Protein AF-A0A6I4SMQ4-F1 (afdb_monomer)

Organism: NCBI:txid1028742

pLDDT: mean 90.75, std 12.98, range [34.69, 98.81]

Structure (mmCIF, N/CA/C/O backbone):
data_AF-A0A6I4SMQ4-F1
#
_entry.id   AF-A0A6I4SMQ4-F1
#
loop_
_atom_site.group_PDB
_atom_site.id
_atom_site.type_symbol
_atom_site.label_atom_id
_atom_site.label_alt_id
_atom_site.label_comp_id
_atom_site.label_asym_id
_atom_site.label_entity_id
_atom_site.label_seq_id
_atom_site.pdbx_PDB_ins_code
_atom_site.Cartn_x
_atom_site.Cartn_y
_atom_site.Cartn_z
_atom_site.occupancy
_atom_site.B_iso_or_equiv
_atom_site.auth_seq_id
_atom_site.auth_comp_id
_atom_site.auth_asym_id
_atom_site.auth_atom_id
_atom_site.pdbx_PDB_model_num
ATOM 1 N N . MET A 1 1 ? -21.549 -14.340 21.979 1.00 48.44 1 MET A N 1
ATOM 2 C CA . MET A 1 1 ? -20.177 -14.066 22.450 1.00 48.44 1 MET A CA 1
ATOM 3 C C . MET A 1 1 ? -20.015 -12.556 22.536 1.00 48.44 1 MET A C 1
ATOM 5 O O . MET A 1 1 ? -20.486 -11.883 21.623 1.00 48.44 1 MET A O 1
ATOM 9 N N . GLY A 1 2 ? -19.512 -12.034 23.654 1.00 59.38 2 GLY A N 1
ATOM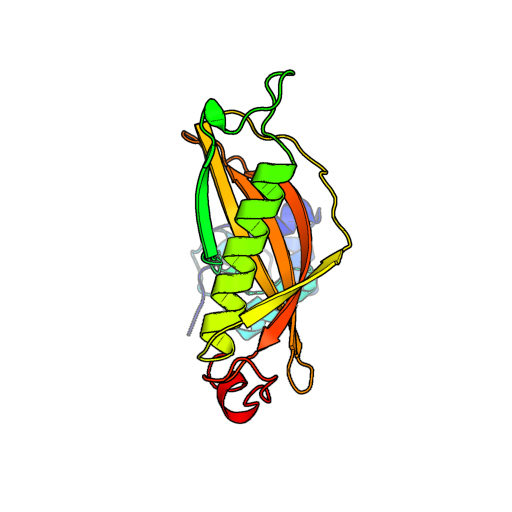 10 C CA . GLY A 1 2 ? -19.382 -10.597 23.895 1.00 59.38 2 GLY A CA 1
ATOM 11 C C . GLY A 1 2 ? -18.038 -10.043 23.422 1.00 59.38 2 GLY A C 1
ATOM 12 O O . GLY A 1 2 ? -17.044 -10.763 23.405 1.00 59.38 2 GLY A O 1
ATOM 13 N N . ALA A 1 3 ? -18.015 -8.776 23.016 1.00 63.31 3 ALA A N 1
ATOM 14 C CA . ALA A 1 3 ? -16.814 -8.058 22.602 1.00 63.31 3 ALA A CA 1
ATOM 15 C C . ALA A 1 3 ? -16.397 -7.008 23.642 1.00 63.31 3 ALA A C 1
ATOM 17 O O . ALA A 1 3 ? -17.252 -6.439 24.327 1.00 63.31 3 ALA A O 1
ATOM 18 N N . ARG A 1 4 ? -15.089 -6.724 23.726 1.00 74.62 4 ARG A N 1
ATOM 19 C CA . ARG A 1 4 ? -14.507 -5.688 24.597 1.00 74.62 4 ARG A CA 1
ATOM 20 C C . ARG A 1 4 ? -13.715 -4.673 23.764 1.00 74.62 4 ARG A C 1
ATOM 22 O O . ARG A 1 4 ? -12.540 -4.905 23.508 1.00 74.62 4 ARG A O 1
ATOM 29 N N . PRO A 1 5 ? -14.331 -3.555 23.361 1.00 65.62 5 PRO A N 1
ATOM 30 C CA . PRO A 1 5 ? -13.729 -2.558 22.471 1.00 65.62 5 PRO A CA 1
ATOM 31 C C . PRO A 1 5 ? -12.683 -1.632 23.135 1.00 65.62 5 PRO A C 1
ATOM 33 O O . PRO A 1 5 ? -12.373 -0.585 22.590 1.00 65.62 5 PRO A O 1
ATOM 36 N N . GLN A 1 6 ? -12.180 -1.970 24.333 1.00 68.88 6 GLN A N 1
ATOM 37 C CA . GLN A 1 6 ? -11.065 -1.318 25.057 1.00 68.88 6 GLN A CA 1
ATOM 38 C C . GLN A 1 6 ? -10.866 0.193 24.770 1.00 68.88 6 GLN A C 1
ATOM 40 O O . GLN A 1 6 ? -9.933 0.586 24.078 1.00 68.88 6 GLN A O 1
ATOM 45 N N . ASN A 1 7 ? -11.723 1.058 25.329 1.00 78.88 7 ASN A N 1
ATOM 46 C CA . ASN A 1 7 ? -11.724 2.526 25.159 1.00 78.88 7 ASN A CA 1
ATOM 47 C C . ASN A 1 7 ? -12.008 3.082 23.744 1.00 78.88 7 ASN A C 1
ATOM 49 O O . ASN A 1 7 ? -12.176 4.296 23.607 1.00 78.88 7 ASN A O 1
ATOM 53 N N . LEU A 1 8 ? -12.138 2.265 22.697 1.00 87.44 8 LEU A N 1
ATOM 54 C CA . LEU A 1 8 ? -12.309 2.759 21.322 1.00 87.44 8 LEU A CA 1
ATOM 55 C C . LEU A 1 8 ? -13.683 3.386 21.077 1.00 87.44 8 LEU A C 1
ATOM 57 O O . LEU A 1 8 ? -13.782 4.380 20.364 1.00 87.44 8 LEU A O 1
ATOM 61 N N . ILE A 1 9 ? -14.734 2.903 21.751 1.00 91.56 9 ILE A N 1
ATOM 62 C CA . ILE A 1 9 ? -16.046 3.576 21.737 1.00 91.56 9 ILE A CA 1
ATOM 63 C C . ILE A 1 9 ? -15.905 5.021 22.223 1.00 91.56 9 ILE A C 1
ATOM 65 O O . ILE A 1 9 ? -16.450 5.932 21.604 1.00 91.56 9 ILE A O 1
ATOM 69 N N . ARG A 1 10 ? -15.144 5.244 23.304 1.00 93.94 10 ARG A N 1
ATOM 70 C CA . ARG A 1 10 ? -14.918 6.585 23.852 1.00 93.94 10 ARG A CA 1
ATOM 71 C C . ARG A 1 10 ? -14.177 7.456 22.849 1.00 93.94 10 ARG A C 1
ATOM 73 O O . ARG A 1 10 ? -14.617 8.576 22.605 1.00 93.94 10 ARG A O 1
ATOM 80 N N . HIS A 1 11 ? -13.086 6.937 22.287 1.00 91.00 11 HIS A N 1
ATOM 81 C CA . HIS A 1 11 ? -12.275 7.629 21.287 1.00 91.00 11 HIS A CA 1
ATOM 82 C C . HIS A 1 11 ? -13.152 8.165 20.146 1.00 91.00 11 HIS A C 1
ATOM 84 O O . HIS A 1 11 ? -13.291 9.381 19.991 1.00 91.00 11 HIS A O 1
ATOM 90 N N . TRP A 1 12 ? -13.849 7.268 19.448 1.00 92.81 12 TRP A N 1
ATOM 91 C CA . TRP A 1 12 ? -14.686 7.619 18.304 1.00 92.81 12 TRP A CA 1
ATOM 92 C C . TRP A 1 12 ? -15.878 8.500 18.683 1.00 92.81 12 TRP A C 1
ATOM 94 O O . TRP A 1 12 ? -16.151 9.492 18.010 1.00 92.81 12 TRP A O 1
ATOM 104 N N . ARG A 1 13 ? -16.549 8.223 19.808 1.00 95.38 13 ARG A N 1
ATOM 105 C CA . ARG A 1 13 ? -17.647 9.067 20.302 1.00 95.38 13 ARG A CA 1
ATOM 106 C C . ARG A 1 13 ? -17.196 10.512 20.516 1.00 95.38 13 ARG A C 1
ATOM 108 O O . ARG A 1 13 ? -17.878 11.434 20.073 1.00 95.38 13 ARG A O 1
ATOM 115 N N . THR A 1 14 ? -16.063 10.718 21.189 1.00 93.44 14 THR A N 1
ATOM 116 C CA . THR A 1 14 ? -15.548 12.071 21.454 1.00 93.44 14 THR A CA 1
ATOM 117 C C . THR A 1 14 ? -15.107 12.787 20.183 1.00 93.44 14 THR A C 1
ATOM 119 O O . THR A 1 14 ? -15.358 13.981 20.053 1.00 93.44 14 THR A O 1
ATOM 122 N N . GLN A 1 15 ? -14.546 12.063 19.211 1.00 89.94 15 GLN A N 1
ATOM 123 C CA . GLN A 1 15 ? -14.184 12.617 17.907 1.00 89.94 15 GLN A CA 1
ATOM 124 C C . GLN A 1 15 ? -15.410 13.080 17.106 1.00 89.94 15 GLN A C 1
ATOM 126 O O . GLN A 1 15 ? -15.340 14.078 16.394 1.00 89.94 15 GLN A O 1
ATOM 131 N N . ARG A 1 16 ? -16.557 12.409 17.273 1.00 91.19 16 ARG A N 1
ATOM 132 C CA . ARG A 1 16 ? -17.856 12.827 16.714 1.00 91.19 16 ARG A CA 1
ATOM 133 C C . ARG A 1 16 ? -18.563 13.908 17.542 1.00 91.19 16 ARG A C 1
ATOM 135 O O . ARG A 1 16 ? -19.690 14.274 17.225 1.00 91.19 16 ARG A O 1
ATOM 142 N N . GLY A 1 17 ? -17.931 14.410 18.605 1.00 92.50 17 GLY A N 1
ATOM 143 C CA . GLY A 1 17 ? -18.500 15.439 19.478 1.00 92.50 17 GLY A CA 1
ATOM 144 C C . GLY A 1 17 ? -19.709 14.971 20.295 1.00 92.50 17 GLY A C 1
ATOM 145 O O . GLY A 1 17 ? -20.453 15.804 20.804 1.00 92.50 17 GLY A O 1
ATOM 146 N N . LEU A 1 18 ? -19.920 13.657 20.423 1.00 94.94 18 LEU A N 1
ATOM 147 C CA . LEU A 1 18 ? -21.068 13.094 21.129 1.00 94.94 18 LEU A CA 1
ATOM 148 C C . LEU A 1 18 ? -20.771 12.923 22.624 1.00 94.94 18 LEU A C 1
ATOM 150 O O . LEU A 1 18 ? -19.683 12.492 23.006 1.00 94.94 18 LEU A O 1
ATOM 154 N N . THR A 1 19 ? -21.748 13.181 23.491 1.00 97.19 19 THR A N 1
ATOM 155 C CA . THR A 1 19 ? -21.707 12.805 24.916 1.00 97.19 19 THR A CA 1
ATOM 156 C C . THR A 1 19 ? -22.153 11.351 25.117 1.00 97.19 19 THR A C 1
ATOM 158 O O . THR A 1 19 ? -22.764 10.747 24.231 1.00 97.19 19 THR A O 1
ATOM 161 N N . GLN A 1 20 ? -21.861 10.758 26.283 1.00 97.19 20 GLN A N 1
ATOM 162 C CA . GLN A 1 20 ? -22.361 9.413 26.611 1.00 97.19 20 GLN A CA 1
ATOM 163 C C . GLN A 1 20 ? -23.899 9.364 26.599 1.00 97.19 20 GLN A C 1
ATOM 165 O O . GLN A 1 20 ? -24.459 8.387 26.112 1.00 97.19 20 GLN A O 1
ATOM 170 N N . ASP A 1 21 ? -24.574 10.426 27.056 1.00 97.38 21 ASP A N 1
ATOM 171 C CA . ASP A 1 21 ? -26.039 10.544 27.015 1.00 97.38 21 ASP A CA 1
ATOM 172 C C . ASP A 1 21 ? -26.590 10.603 25.589 1.00 97.38 21 ASP A C 1
ATOM 174 O O . ASP A 1 21 ? -27.604 9.974 25.289 1.00 97.38 21 ASP A O 1
ATOM 178 N N . GLN A 1 22 ? -25.916 11.317 24.685 1.00 97.00 22 GLN A N 1
ATOM 179 C CA . GLN A 1 22 ? -26.330 11.389 23.282 1.00 97.00 22 GLN A CA 1
ATOM 180 C C . GLN A 1 22 ? -26.197 10.029 22.590 1.00 97.00 22 GLN A C 1
ATOM 182 O O . GLN A 1 22 ? -27.126 9.598 21.907 1.00 97.00 22 GLN A O 1
ATOM 187 N N . LEU A 1 23 ? -25.087 9.316 22.818 1.00 96.56 23 LEU A N 1
ATOM 188 C CA . LEU A 1 23 ? -24.914 7.957 22.298 1.00 96.56 23 LEU A CA 1
ATOM 189 C C . LEU A 1 23 ? -25.931 6.985 22.917 1.00 96.56 23 LEU A C 1
ATOM 191 O O . LEU A 1 23 ? -26.491 6.151 22.212 1.00 96.56 23 LEU A O 1
ATOM 195 N N . ALA A 1 24 ? -26.207 7.112 24.217 1.00 97.00 24 ALA A N 1
ATOM 196 C CA . ALA A 1 24 ? -27.190 6.283 24.905 1.00 97.00 24 ALA A CA 1
ATOM 197 C C . ALA A 1 24 ? -28.613 6.501 24.370 1.00 97.00 24 ALA A C 1
ATOM 199 O O . ALA A 1 24 ? -29.327 5.533 24.117 1.00 97.00 24 ALA A O 1
ATOM 200 N N . THR A 1 25 ? -28.988 7.759 24.126 1.00 97.12 25 THR A N 1
ATOM 201 C CA . THR A 1 25 ? -30.283 8.134 23.541 1.00 97.12 25 THR A CA 1
ATOM 202 C C . THR A 1 25 ? -30.446 7.530 22.146 1.00 97.12 25 THR A C 1
ATOM 204 O O . THR A 1 25 ? -31.481 6.946 21.845 1.00 97.12 25 THR A O 1
ATOM 207 N N . ALA A 1 26 ? -29.406 7.598 21.308 1.00 95.00 26 ALA A N 1
ATOM 208 C CA . ALA A 1 26 ? -29.429 7.020 19.963 1.00 95.00 26 ALA A CA 1
ATOM 209 C C . ALA A 1 26 ? -29.509 5.478 19.953 1.00 95.00 26 ALA A C 1
ATOM 211 O O . ALA A 1 26 ? -29.952 4.884 18.972 1.00 95.00 26 ALA A O 1
ATOM 212 N N . LEU A 1 27 ? -29.084 4.823 21.037 1.00 94.88 27 LEU A N 1
ATOM 213 C CA . LEU A 1 27 ? -29.080 3.365 21.191 1.00 94.88 27 LEU A CA 1
ATOM 214 C C . LEU A 1 27 ? -30.294 2.812 21.948 1.00 94.88 27 LEU A C 1
ATOM 216 O O . LEU A 1 27 ? -30.372 1.592 22.103 1.00 94.88 27 LEU A O 1
ATOM 220 N N . ASP A 1 28 ? -31.196 3.679 22.420 1.00 95.00 28 ASP A N 1
ATOM 221 C CA . ASP A 1 28 ? -32.282 3.326 23.344 1.00 95.00 28 ASP A CA 1
ATOM 222 C C . ASP A 1 28 ? -31.749 2.586 24.593 1.00 95.00 28 ASP A C 1
ATOM 224 O O . ASP A 1 28 ? -32.131 1.465 24.929 1.00 95.00 28 ASP A O 1
ATOM 228 N N . THR A 1 29 ? -30.746 3.188 25.243 1.00 95.44 29 THR A N 1
ATOM 229 C CA . THR A 1 29 ? -30.071 2.645 26.434 1.00 95.44 29 THR A CA 1
ATOM 230 C C . THR A 1 29 ? -29.707 3.754 27.428 1.00 95.44 29 THR A C 1
ATOM 232 O O . THR A 1 29 ? -30.158 4.890 27.314 1.00 95.44 29 THR A O 1
ATOM 235 N N . THR A 1 30 ? -28.894 3.441 28.439 1.00 96.50 30 THR A N 1
ATOM 236 C CA . THR A 1 30 ? -28.470 4.386 29.482 1.00 96.50 30 THR A CA 1
ATOM 237 C C . THR A 1 30 ? -27.010 4.812 29.331 1.00 96.50 30 THR A C 1
ATOM 239 O O . THR A 1 30 ? -26.153 4.006 28.957 1.00 96.50 30 THR A O 1
ATOM 242 N N . ALA A 1 31 ? -26.688 6.054 29.714 1.00 96.19 31 ALA A N 1
ATOM 243 C CA . ALA A 1 31 ? -25.304 6.540 29.758 1.00 96.19 31 ALA A CA 1
ATOM 244 C C . ALA A 1 31 ? -24.414 5.691 30.682 1.00 96.19 31 ALA A C 1
ATOM 246 O O . ALA A 1 31 ? -23.239 5.485 30.394 1.00 96.19 31 ALA A O 1
ATOM 247 N N . ALA A 1 32 ? -24.986 5.105 31.740 1.00 95.06 32 ALA A N 1
ATOM 248 C CA . ALA A 1 32 ? -24.293 4.142 32.594 1.00 95.06 32 ALA A CA 1
ATOM 249 C C . ALA A 1 32 ? -23.860 2.878 31.828 1.00 95.06 32 ALA A C 1
ATOM 251 O O . ALA A 1 32 ? -22.767 2.363 32.058 1.00 95.06 32 ALA A O 1
ATOM 252 N N . SER A 1 33 ? -24.683 2.383 30.897 1.00 93.88 33 SER A N 1
ATOM 253 C CA . SER A 1 33 ? -24.313 1.245 30.046 1.00 93.88 33 SER A CA 1
ATOM 254 C C . SER A 1 33 ? -23.201 1.625 29.073 1.00 93.88 33 SER A C 1
ATOM 256 O O . SER A 1 33 ? -22.208 0.909 28.997 1.00 93.88 33 SER A O 1
ATOM 258 N N . VAL A 1 34 ? -23.305 2.794 28.429 1.00 94.38 34 VAL A N 1
ATOM 259 C CA . VAL A 1 34 ? -22.237 3.339 27.571 1.00 94.38 34 VAL A CA 1
ATOM 260 C C . VAL A 1 34 ? -20.928 3.495 28.346 1.00 94.38 34 VAL A C 1
ATOM 262 O O . VAL A 1 34 ? -19.877 3.088 27.863 1.00 94.38 34 VAL A O 1
ATOM 265 N N . SER A 1 35 ? -20.980 4.012 29.573 1.00 94.62 35 SER A N 1
ATOM 266 C CA . SER A 1 35 ? -19.802 4.164 30.428 1.00 94.62 35 SER A CA 1
ATOM 267 C C . SER A 1 35 ? -19.129 2.821 30.741 1.00 94.62 35 SER A C 1
ATOM 269 O O . SER A 1 35 ? -17.921 2.697 30.550 1.00 94.62 35 SER A O 1
ATOM 271 N N . ARG A 1 36 ? -19.906 1.788 31.114 1.00 93.25 36 ARG A N 1
ATOM 272 C CA . ARG A 1 36 ? -19.389 0.425 31.367 1.00 93.25 36 ARG A CA 1
ATOM 273 C C . ARG A 1 36 ? -18.799 -0.238 30.121 1.00 93.25 36 ARG A C 1
ATOM 275 O O . ARG A 1 36 ? -17.865 -1.029 30.218 1.00 93.25 36 ARG A O 1
ATOM 282 N N . TRP A 1 37 ? -19.349 0.060 28.948 1.00 92.88 37 TRP A N 1
ATOM 283 C CA . TRP A 1 37 ? -18.807 -0.398 27.670 1.00 92.88 37 TRP A CA 1
ATOM 284 C C . TRP A 1 37 ? -17.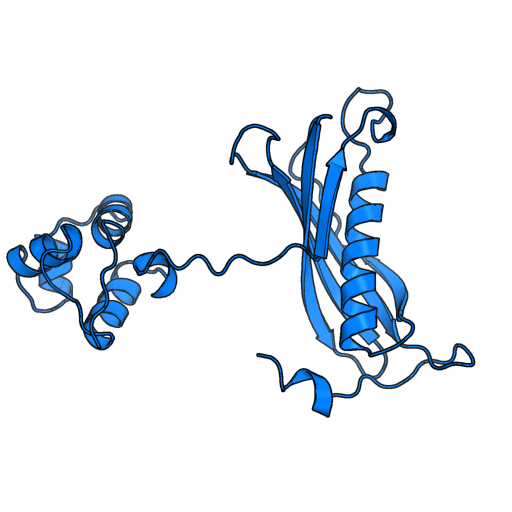483 0.284 27.330 1.00 92.88 37 TRP A C 1
ATOM 286 O O . TRP A 1 37 ? -16.550 -0.376 26.880 1.00 92.88 37 TRP A O 1
ATOM 296 N N . GLU A 1 38 ? -17.386 1.592 27.571 1.00 92.69 38 GLU A N 1
ATOM 297 C CA . GLU A 1 38 ? -16.158 2.354 27.353 1.00 92.69 38 GLU A CA 1
ATOM 298 C C . GLU A 1 38 ? -15.032 1.936 28.302 1.00 92.69 38 GLU A C 1
ATOM 300 O O . GLU A 1 38 ? -13.890 1.846 27.857 1.00 92.69 38 GLU A O 1
ATOM 305 N N . SER A 1 39 ? -15.340 1.658 29.575 1.00 89.75 39 SER A N 1
ATOM 306 C CA . SER A 1 39 ? -14.364 1.186 30.568 1.00 89.75 39 SER A CA 1
ATOM 307 C C . SER A 1 39 ? -13.970 -0.283 30.392 1.00 89.75 39 SER A C 1
ATOM 309 O O . SER A 1 39 ? -12.946 -0.708 30.921 1.00 89.75 39 SER A O 1
ATOM 311 N N . GLY A 1 40 ? -14.754 -1.061 29.638 1.00 84.94 40 GLY A N 1
ATOM 312 C CA . GLY A 1 40 ? -14.549 -2.501 29.469 1.00 84.94 40 GLY A CA 1
ATOM 313 C C . GLY A 1 40 ? -15.091 -3.356 30.621 1.00 84.94 40 GLY A C 1
ATOM 314 O O . GLY A 1 40 ? -14.854 -4.565 30.632 1.00 84.94 40 GLY A O 1
ATOM 315 N N . ASP A 1 41 ? -15.847 -2.759 31.548 1.00 86.38 41 ASP A N 1
ATOM 316 C CA . ASP A 1 41 ? -16.480 -3.444 32.686 1.00 86.38 41 ASP A CA 1
ATOM 317 C C . ASP A 1 41 ? -17.665 -4.324 32.266 1.00 86.38 41 ASP A C 1
ATOM 319 O O . ASP A 1 41 ? -18.124 -5.177 33.028 1.00 86.38 41 ASP A O 1
ATOM 323 N N . GLN A 1 42 ? -18.186 -4.120 31.054 1.00 88.31 42 GLN A N 1
ATOM 324 C CA . GLN A 1 42 ? -19.288 -4.899 30.507 1.00 88.31 42 GLN A CA 1
ATOM 325 C C . GLN A 1 42 ? -19.012 -5.320 29.061 1.00 88.31 42 GLN A C 1
ATOM 327 O O . GLN A 1 42 ? -18.720 -4.495 28.197 1.00 88.31 42 GLN A O 1
ATOM 332 N N . GLU A 1 43 ? -19.190 -6.612 28.784 1.00 86.75 43 GLU A N 1
ATOM 333 C CA . GLU A 1 43 ? -19.163 -7.147 27.423 1.00 86.75 43 GLU A CA 1
ATOM 334 C C . GLU A 1 43 ? -20.365 -6.679 26.595 1.00 86.75 43 GLU A C 1
ATOM 336 O O . GLU A 1 43 ? -21.506 -6.643 27.064 1.00 86.75 43 GLU A O 1
ATOM 341 N N . ILE A 1 44 ? -20.102 -6.358 25.329 1.00 90.69 44 ILE A N 1
ATOM 342 C CA . ILE A 1 44 ? -21.103 -5.868 24.380 1.00 90.69 44 ILE A CA 1
ATOM 343 C C . ILE A 1 44 ? -21.508 -6.988 23.429 1.00 90.69 44 ILE A C 1
ATOM 345 O O . ILE A 1 44 ? -20.664 -7.701 22.887 1.00 90.69 44 ILE A O 1
ATOM 349 N N . SER A 1 45 ? -22.808 -7.129 23.178 1.00 91.12 45 SER A N 1
ATOM 350 C CA . SER A 1 45 ? -23.294 -8.036 22.135 1.00 91.12 45 SER A CA 1
ATOM 351 C C . SER A 1 45 ? -22.963 -7.507 20.734 1.00 91.12 45 SER A C 1
ATOM 353 O O . SER A 1 45 ? -23.028 -6.304 20.491 1.00 91.12 45 SER A O 1
ATOM 355 N N . VAL A 1 46 ? -22.697 -8.401 19.778 1.00 87.44 46 VAL A N 1
ATOM 356 C CA . VAL A 1 46 ? -22.389 -8.031 18.380 1.00 87.44 46 VAL A CA 1
ATOM 357 C C . VAL A 1 46 ? -23.462 -7.118 17.763 1.00 87.44 46 VAL A C 1
ATOM 359 O O . VAL A 1 46 ? -23.132 -6.180 17.047 1.00 87.44 46 VAL A O 1
ATOM 362 N N . SER A 1 47 ? -24.741 -7.335 18.092 1.00 91.31 47 SER A N 1
ATOM 363 C CA . SER A 1 47 ? -25.855 -6.494 17.627 1.00 91.31 47 SER A CA 1
ATOM 364 C C . SER A 1 47 ? -25.746 -5.046 18.120 1.00 91.31 47 SER A C 1
ATOM 366 O O . SER A 1 47 ? -25.873 -4.107 17.337 1.00 91.31 47 SER A O 1
ATOM 368 N N . VAL A 1 48 ? -25.456 -4.850 19.410 1.00 93.38 48 VAL A N 1
ATOM 369 C CA . VAL A 1 48 ? -25.263 -3.509 19.984 1.00 93.38 48 VAL A CA 1
ATOM 370 C C . VAL A 1 48 ? -23.997 -2.864 19.427 1.00 93.38 48 VAL A C 1
ATOM 372 O O . VAL A 1 48 ? -24.021 -1.688 19.080 1.00 93.38 48 VAL A O 1
ATOM 375 N N . LEU A 1 49 ? -22.918 -3.634 19.269 1.00 92.44 49 LEU A N 1
ATOM 376 C CA . LEU A 1 49 ? -21.677 -3.143 18.678 1.00 92.44 49 LEU A CA 1
ATOM 377 C C . LEU A 1 49 ? -21.883 -2.647 17.237 1.00 92.44 49 LEU A C 1
ATOM 379 O O . LEU A 1 49 ? -21.387 -1.580 16.889 1.00 92.44 49 LEU A O 1
ATOM 383 N N . GLY A 1 50 ? -22.671 -3.368 16.432 1.00 92.88 50 GLY A N 1
ATOM 384 C CA . GLY A 1 50 ? -23.048 -2.947 15.079 1.00 92.88 50 GLY A CA 1
ATOM 385 C C . GLY A 1 50 ? -23.843 -1.639 15.052 1.00 92.88 50 GLY A C 1
ATOM 386 O O . GLY A 1 50 ? -23.595 -0.783 14.207 1.00 92.88 50 GLY A O 1
ATOM 387 N N . LYS A 1 51 ? -24.750 -1.430 16.015 1.00 95.81 51 LYS A N 1
ATOM 388 C CA . LYS A 1 51 ? -25.477 -0.157 16.151 1.00 95.81 51 LYS A CA 1
ATOM 389 C C . LYS A 1 51 ? -24.553 0.995 16.544 1.00 95.81 51 LYS A C 1
ATOM 391 O O . LYS A 1 51 ? -24.664 2.074 15.974 1.00 95.81 51 LYS A O 1
ATOM 396 N N . ILE A 1 52 ? -23.634 0.766 17.486 1.00 95.12 52 ILE A N 1
ATOM 397 C CA . ILE A 1 52 ? -22.639 1.770 17.890 1.00 95.12 52 ILE A CA 1
ATOM 398 C C . ILE A 1 52 ? -21.777 2.162 16.687 1.00 95.12 52 ILE A C 1
ATOM 400 O O . ILE A 1 52 ? -21.624 3.349 16.426 1.00 95.12 52 ILE A O 1
ATOM 404 N N . ALA A 1 53 ? -21.277 1.181 15.932 1.00 94.50 53 ALA A N 1
ATOM 405 C CA . ALA A 1 53 ? -20.491 1.407 14.721 1.00 94.50 53 ALA A CA 1
ATOM 406 C C . ALA A 1 53 ? -21.257 2.263 13.702 1.00 94.50 53 ALA A C 1
ATOM 408 O O . ALA A 1 53 ? -20.735 3.260 13.217 1.00 94.50 53 ALA A O 1
ATOM 409 N N . SER A 1 54 ? -22.539 1.957 13.473 1.00 95.06 54 SER A N 1
ATOM 410 C CA . SER A 1 54 ? -23.394 2.745 12.580 1.00 95.06 54 SER A CA 1
ATOM 411 C C . SER A 1 54 ? -23.631 4.181 13.060 1.00 95.06 54 SER A C 1
ATOM 413 O O . SER A 1 54 ? -23.700 5.078 12.228 1.00 95.06 54 SER A O 1
ATOM 415 N N . ILE A 1 55 ? -23.781 4.418 14.368 1.00 95.69 55 ILE A N 1
ATOM 416 C CA . ILE A 1 55 ? -23.990 5.769 14.927 1.00 95.69 55 ILE A CA 1
ATOM 417 C C . ILE A 1 55 ? -22.704 6.593 14.870 1.00 95.69 55 ILE A C 1
ATOM 419 O O . ILE A 1 55 ? -22.738 7.794 14.614 1.00 95.69 55 ILE A O 1
ATOM 423 N N . LEU A 1 56 ? -21.572 5.946 15.142 1.00 94.19 56 LEU A N 1
ATOM 424 C CA . LEU A 1 56 ? -20.255 6.571 15.109 1.00 94.19 56 LEU A CA 1
ATOM 425 C C . LEU A 1 56 ? -19.672 6.641 13.695 1.00 94.19 56 LEU A C 1
ATOM 427 O O . LEU A 1 56 ? -18.636 7.277 13.529 1.00 94.19 56 LEU A O 1
ATOM 431 N N . ASP A 1 57 ? -20.349 6.037 12.710 1.00 91.69 57 ASP A N 1
ATOM 432 C CA . ASP A 1 57 ? -19.971 6.000 11.296 1.00 91.69 57 ASP A CA 1
ATOM 433 C C . ASP A 1 57 ? -18.519 5.512 11.118 1.00 91.69 57 ASP A C 1
ATOM 435 O O . ASP A 1 57 ? -17.655 6.163 10.539 1.00 91.69 57 ASP A O 1
ATOM 439 N N . VAL A 1 58 ? -18.263 4.349 11.717 1.00 88.75 58 VAL A N 1
ATOM 440 C CA . VAL A 1 58 ? -17.005 3.591 11.661 1.00 88.75 58 VAL A CA 1
ATOM 441 C C . VAL A 1 58 ? -17.317 2.124 11.419 1.00 88.75 58 VAL A C 1
ATOM 443 O O . VAL A 1 58 ? -18.429 1.661 11.696 1.00 88.75 58 VAL A O 1
ATOM 446 N N . GLU A 1 59 ? -16.346 1.350 10.952 1.00 87.75 59 GLU A N 1
ATOM 447 C CA . GLU A 1 59 ? -16.525 -0.094 10.886 1.00 87.75 59 GLU A CA 1
ATOM 448 C C . GLU A 1 59 ? -16.493 -0.731 12.287 1.00 87.75 59 GLU A C 1
ATOM 450 O O . GLU A 1 59 ? -15.810 -0.281 13.208 1.00 87.75 59 GLU A O 1
ATOM 455 N N . VAL A 1 60 ? -17.199 -1.854 12.466 1.00 88.31 60 VAL A N 1
ATOM 456 C CA . VAL A 1 60 ? -17.192 -2.611 13.737 1.00 88.31 60 VAL A CA 1
ATOM 457 C C . VAL A 1 60 ? -15.769 -3.003 14.157 1.00 88.31 60 VAL A C 1
ATOM 459 O O . VAL A 1 60 ? -15.463 -3.070 15.345 1.00 88.31 60 VAL A O 1
ATOM 462 N N . VAL A 1 61 ? -14.890 -3.242 13.188 1.00 82.62 61 VAL A N 1
ATOM 463 C CA . VAL A 1 61 ? -13.505 -3.681 13.401 1.00 82.62 61 VAL A CA 1
ATOM 464 C C . VAL A 1 61 ? -12.657 -2.575 14.037 1.00 82.62 61 VAL A C 1
ATOM 466 O O . VAL A 1 61 ? -11.823 -2.865 14.896 1.00 82.62 61 VAL A O 1
ATOM 469 N N . GLU A 1 62 ? -12.962 -1.311 13.725 1.00 82.44 62 GLU A N 1
ATOM 470 C CA . GLU A 1 62 ? -12.345 -0.130 14.335 1.00 82.44 62 GLU A CA 1
ATOM 471 C C . GLU A 1 62 ? -12.747 0.028 15.802 1.00 82.44 62 GLU A C 1
ATOM 473 O O . GLU A 1 62 ? -11.950 0.492 16.614 1.00 82.44 62 GLU A O 1
ATOM 478 N N . LEU A 1 63 ? -13.959 -0.403 16.176 1.00 87.44 63 LEU A N 1
ATOM 479 C CA . LEU A 1 63 ? -14.369 -0.461 17.581 1.00 87.44 63 LEU A CA 1
ATOM 480 C C . LEU A 1 63 ? -13.703 -1.613 18.322 1.00 87.44 63 LEU A C 1
ATOM 482 O O . LEU A 1 63 ? -13.474 -1.511 19.518 1.00 87.44 63 LEU A O 1
ATOM 486 N N . LEU A 1 64 ? -13.394 -2.717 17.649 1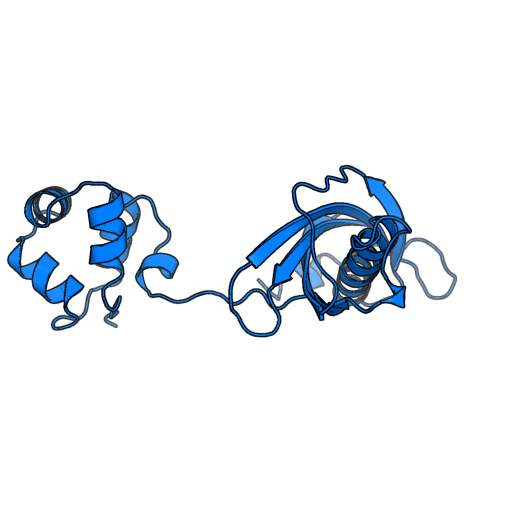.00 83.56 64 LEU A N 1
ATOM 487 C CA . LEU A 1 64 ? -12.753 -3.867 18.286 1.00 83.56 64 LEU A CA 1
ATOM 488 C C . LEU A 1 64 ? -11.244 -3.692 18.475 1.00 83.56 64 LEU A C 1
ATOM 490 O O . LEU A 1 64 ? -10.623 -4.534 19.122 1.00 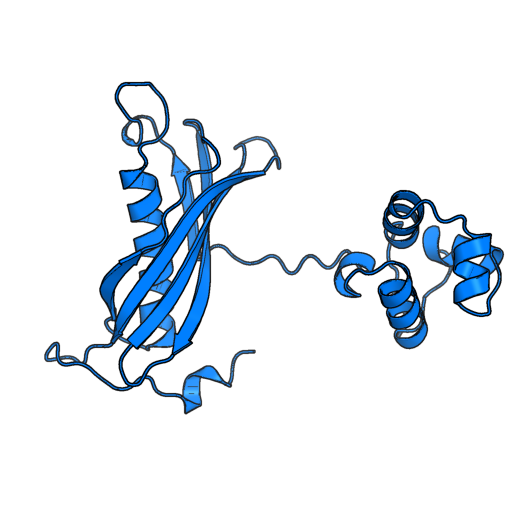83.56 64 LEU A O 1
ATOM 494 N N . GLY A 1 65 ? -10.648 -2.649 17.892 1.00 70.88 65 GLY A N 1
ATOM 495 C CA . GLY A 1 65 ? -9.192 -2.498 17.842 1.00 70.88 65 GLY A CA 1
ATOM 496 C C . GLY A 1 65 ? -8.534 -3.616 17.043 1.00 70.88 65 GLY A C 1
ATOM 497 O O . GLY A 1 65 ? -7.332 -3.853 17.158 1.00 70.88 65 GLY A O 1
ATOM 498 N N . VAL A 1 66 ? -9.333 -4.333 16.247 1.00 63.12 66 VAL A N 1
ATOM 499 C CA . VAL A 1 66 ? -8.853 -5.366 15.345 1.00 63.12 66 VAL A CA 1
ATOM 500 C C . VAL A 1 66 ? -8.412 -4.628 14.100 1.00 63.12 66 VAL A C 1
ATOM 502 O O . VAL A 1 66 ? -9.165 -4.450 13.146 1.00 63.12 66 VAL A O 1
ATOM 505 N N . HIS A 1 67 ? -7.169 -4.167 14.123 1.00 55.97 67 HIS A N 1
ATOM 506 C CA . HIS A 1 67 ? -6.497 -3.802 12.895 1.00 55.97 67 HIS A CA 1
ATOM 507 C C . HIS A 1 67 ? -6.259 -5.102 12.134 1.00 55.97 67 HIS A C 1
ATOM 509 O O . HIS A 1 67 ? -5.424 -5.918 12.530 1.00 55.97 67 HIS A O 1
ATOM 515 N N . PHE A 1 68 ? -6.999 -5.316 11.046 1.00 52.88 68 PHE A N 1
ATOM 516 C CA . PHE A 1 68 ? -6.538 -6.251 10.032 1.00 52.88 68 PHE A CA 1
ATOM 517 C C . PHE A 1 68 ? -5.230 -5.679 9.506 1.00 52.88 68 PHE A C 1
ATOM 519 O O . PHE A 1 68 ? -5.220 -4.745 8.704 1.00 52.88 68 PHE A O 1
ATOM 526 N N . SER A 1 69 ? -4.113 -6.177 10.028 1.00 57.44 69 SER A N 1
ATOM 527 C CA . SER A 1 69 ? -2.805 -5.821 9.517 1.00 57.44 69 SER A CA 1
ATOM 528 C C . SER A 1 69 ? -2.753 -6.306 8.074 1.00 57.44 69 SER A C 1
ATOM 530 O O . SER A 1 69 ? -2.595 -7.494 7.789 1.00 57.44 69 SER A O 1
ATOM 532 N N . ARG A 1 70 ? -2.936 -5.380 7.127 1.00 75.88 70 ARG A N 1
ATOM 533 C CA . ARG A 1 70 ? -2.596 -5.658 5.736 1.00 75.88 70 ARG A CA 1
ATOM 534 C C . ARG A 1 70 ? -1.107 -5.989 5.722 1.00 75.88 70 ARG A C 1
ATOM 536 O O . ARG A 1 70 ? -0.286 -5.177 6.139 1.00 75.88 70 ARG A O 1
ATOM 543 N N . ALA A 1 71 ? -0.754 -7.206 5.324 1.00 87.81 71 ALA A N 1
ATOM 544 C CA . ALA A 1 71 ? 0.644 -7.579 5.172 1.00 87.81 71 ALA A CA 1
ATOM 545 C C . ALA A 1 71 ? 1.176 -6.908 3.898 1.00 87.81 71 ALA A C 1
ATOM 547 O O . ALA A 1 71 ? 0.551 -7.055 2.843 1.00 87.81 71 ALA A O 1
ATOM 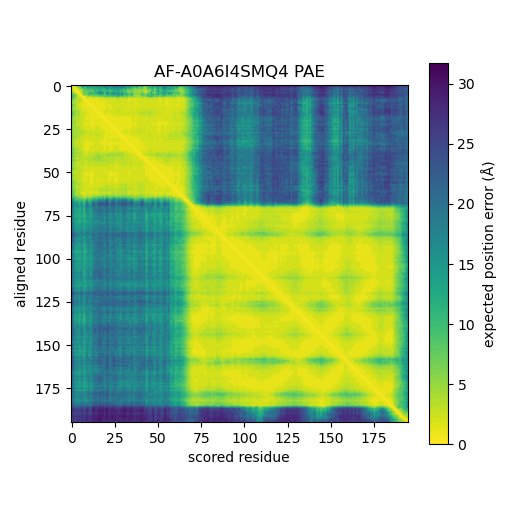548 N N . PRO A 1 72 ? 2.295 -6.169 3.958 1.00 95.31 72 PRO A N 1
ATOM 549 C CA . PRO A 1 72 ? 2.861 -5.587 2.757 1.00 95.31 72 PRO A CA 1
ATOM 550 C C . PRO A 1 72 ? 3.408 -6.693 1.850 1.00 95.31 72 PRO A C 1
ATOM 552 O O . PRO A 1 72 ? 4.019 -7.656 2.315 1.00 95.31 72 PRO A O 1
ATOM 555 N N . GLN A 1 73 ? 3.228 -6.537 0.542 1.00 97.00 73 GLN A N 1
ATOM 556 C CA . GLN A 1 73 ? 3.840 -7.407 -0.461 1.00 97.00 73 GLN A CA 1
ATOM 557 C C . GLN A 1 73 ? 5.364 -7.267 -0.438 1.00 97.00 73 GLN A C 1
ATOM 559 O O . GLN A 1 73 ? 6.069 -8.242 -0.695 1.00 97.00 73 GLN A O 1
ATOM 564 N N . ILE A 1 74 ? 5.861 -6.065 -0.129 1.00 96.56 74 ILE A N 1
ATOM 565 C CA . ILE A 1 74 ? 7.280 -5.758 0.063 1.00 96.56 74 ILE A CA 1
ATOM 566 C C . ILE A 1 74 ? 7.428 -4.826 1.263 1.00 96.56 74 ILE A C 1
ATOM 568 O O . ILE A 1 74 ? 6.721 -3.824 1.355 1.00 96.56 74 ILE A O 1
ATOM 572 N N . ARG A 1 75 ? 8.389 -5.131 2.142 1.00 96.56 75 ARG A N 1
ATOM 573 C CA . ARG A 1 75 ? 8.929 -4.197 3.135 1.00 96.56 75 ARG A CA 1
ATOM 574 C C . ARG A 1 75 ? 10.435 -4.088 2.926 1.00 96.56 75 ARG A C 1
ATOM 576 O O . ARG A 1 75 ? 11.123 -5.106 2.955 1.00 96.56 75 ARG A O 1
ATOM 583 N N . VAL A 1 76 ? 10.926 -2.879 2.675 1.00 97.62 76 VAL A N 1
ATOM 584 C CA . VAL A 1 76 ? 12.337 -2.622 2.353 1.00 97.62 76 VAL A CA 1
ATOM 585 C C . VAL A 1 76 ? 12.783 -1.286 2.935 1.00 97.62 76 VAL A C 1
ATOM 587 O O . VAL A 1 76 ? 12.019 -0.329 2.937 1.00 97.62 76 VAL A O 1
ATOM 590 N N . THR A 1 77 ? 14.013 -1.214 3.429 1.00 97.75 77 THR A N 1
ATOM 591 C CA . THR A 1 77 ? 14.605 0.027 3.945 1.00 97.75 77 THR A CA 1
ATOM 592 C C . THR A 1 77 ? 15.205 0.837 2.800 1.00 97.75 77 THR A C 1
ATOM 594 O O . THR A 1 77 ? 15.940 0.274 1.988 1.00 97.75 77 THR A O 1
ATOM 597 N N . ALA A 1 78 ? 14.930 2.141 2.745 1.00 97.62 78 ALA A N 1
ATOM 598 C CA . ALA A 1 78 ? 15.622 3.028 1.814 1.00 97.62 78 ALA A CA 1
ATOM 599 C C . ALA A 1 78 ? 17.075 3.238 2.248 1.00 97.62 78 ALA A C 1
ATOM 601 O O . ALA A 1 78 ? 17.360 3.631 3.379 1.00 97.62 78 ALA A O 1
ATOM 602 N N . MET A 1 79 ? 17.998 3.011 1.324 1.00 97.81 79 MET A N 1
ATOM 603 C CA . MET A 1 79 ? 19.433 3.155 1.523 1.00 97.81 79 MET A CA 1
ATOM 604 C C . MET A 1 79 ? 19.973 4.375 0.767 1.00 97.81 79 MET A C 1
ATOM 606 O O . MET A 1 79 ? 19.325 4.876 -0.153 1.00 97.81 79 MET A O 1
ATOM 610 N N . PRO A 1 80 ? 21.193 4.855 1.077 1.00 97.12 80 PRO A N 1
ATOM 611 C CA . PRO A 1 80 ? 21.789 5.991 0.369 1.00 97.12 80 PRO A CA 1
ATOM 612 C C . PRO A 1 80 ? 21.824 5.839 -1.162 1.00 97.12 80 PRO A C 1
ATOM 614 O O . PRO A 1 80 ? 21.662 6.822 -1.880 1.00 97.12 80 PRO A O 1
ATOM 617 N N . ALA A 1 81 ? 21.982 4.611 -1.669 1.00 97.38 81 ALA A N 1
ATOM 618 C CA . ALA A 1 81 ? 21.981 4.313 -3.104 1.00 97.38 81 ALA A CA 1
ATOM 619 C C . ALA A 1 81 ? 20.615 4.531 -3.789 1.00 97.38 81 ALA A C 1
ATOM 621 O O . ALA A 1 81 ? 20.560 4.624 -5.012 1.00 97.38 81 ALA A O 1
ATOM 622 N N . ASP A 1 82 ? 19.535 4.640 -3.012 1.00 97.69 82 ASP A N 1
ATOM 623 C CA . ASP A 1 82 ? 18.167 4.812 -3.505 1.00 97.69 82 ASP A CA 1
ATOM 624 C C . ASP A 1 82 ? 17.771 6.296 -3.621 1.00 97.69 82 ASP A C 1
ATOM 626 O O . ASP A 1 82 ? 16.640 6.627 -3.986 1.00 97.69 82 ASP A O 1
ATOM 630 N N . THR A 1 83 ? 18.691 7.210 -3.297 1.00 97.44 83 THR A N 1
ATOM 631 C CA . THR A 1 83 ? 18.459 8.656 -3.328 1.00 97.44 83 THR A CA 1
ATOM 632 C C . THR A 1 83 ? 18.642 9.259 -4.716 1.00 97.44 83 THR A C 1
ATOM 634 O O . THR A 1 83 ? 19.368 8.758 -5.575 1.00 97.44 83 THR A O 1
ATOM 637 N N . ASN A 1 84 ? 17.958 10.375 -4.946 1.00 94.50 84 ASN A N 1
ATOM 638 C CA . ASN A 1 84 ? 18.214 11.263 -6.069 1.00 94.50 84 ASN A CA 1
ATOM 639 C C . ASN A 1 84 ? 19.292 12.312 -5.694 1.00 94.50 84 ASN A C 1
ATOM 641 O O . ASN A 1 84 ? 19.604 12.478 -4.512 1.00 94.50 84 ASN A O 1
ATOM 645 N N . PRO A 1 85 ? 19.842 13.074 -6.664 1.00 95.50 85 PRO A N 1
ATOM 646 C CA . PRO A 1 85 ? 20.884 14.077 -6.399 1.00 95.50 85 PRO A CA 1
ATOM 647 C C . PRO A 1 85 ? 20.500 15.210 -5.431 1.00 95.50 85 PRO A C 1
ATOM 649 O O . PRO A 1 85 ? 21.370 15.970 -5.016 1.00 95.50 85 PRO A O 1
ATOM 652 N N . TYR A 1 86 ? 19.218 15.343 -5.082 1.00 92.00 86 TYR A N 1
ATOM 653 C CA . TYR A 1 86 ? 18.699 16.337 -4.141 1.00 92.00 86 TYR A CA 1
ATOM 654 C C . TYR A 1 86 ? 18.514 15.782 -2.718 1.00 92.00 86 TYR A C 1
ATOM 656 O O . TYR A 1 86 ? 17.973 16.476 -1.862 1.00 92.00 86 TYR A O 1
ATOM 664 N N . GLY A 1 87 ? 18.943 14.542 -2.453 1.00 87.00 87 GLY A N 1
ATOM 665 C CA . GLY A 1 87 ? 18.939 13.928 -1.119 1.00 87.00 87 GLY A CA 1
ATOM 666 C C . GLY A 1 87 ? 17.620 13.270 -0.700 1.00 87.00 87 GLY A C 1
ATOM 667 O O . GLY A 1 87 ? 17.578 12.626 0.342 1.00 87.00 87 GLY A O 1
ATOM 668 N N . GLY A 1 88 ? 16.560 13.378 -1.506 1.00 90.81 88 GLY A N 1
ATOM 669 C CA . GLY A 1 88 ? 15.321 12.617 -1.306 1.00 90.81 88 GLY A CA 1
ATOM 670 C C . GLY A 1 88 ? 15.380 11.245 -1.978 1.00 90.81 88 GLY A C 1
ATOM 671 O O . GLY A 1 88 ? 16.140 11.050 -2.928 1.00 90.81 88 GLY A O 1
ATOM 672 N N . VAL A 1 89 ? 14.548 10.295 -1.545 1.00 97.00 89 VAL A N 1
ATOM 673 C CA . VAL A 1 89 ? 14.439 8.996 -2.232 1.00 97.00 89 VAL A CA 1
ATOM 674 C C . VAL A 1 89 ? 13.948 9.181 -3.671 1.00 97.00 89 VAL A C 1
ATOM 676 O O . VAL A 1 89 ? 13.080 10.004 -3.974 1.00 97.00 89 VAL A O 1
ATOM 679 N N . PHE A 1 90 ? 14.552 8.445 -4.598 1.00 97.44 90 PHE A N 1
ATOM 680 C CA . PHE A 1 90 ? 14.265 8.551 -6.018 1.00 97.44 90 PHE A CA 1
ATOM 681 C C . PHE A 1 90 ? 12.887 7.966 -6.358 1.00 97.44 90 PHE A C 1
ATOM 683 O O . PHE A 1 90 ? 12.588 6.809 -6.066 1.00 97.44 90 PHE A O 1
ATOM 690 N N . GLY A 1 91 ? 12.056 8.736 -7.068 1.00 96.44 91 GLY A N 1
ATOM 691 C CA . GLY A 1 91 ? 10.724 8.283 -7.484 1.00 96.44 91 GLY A CA 1
ATOM 692 C C . GLY A 1 91 ? 10.747 7.018 -8.352 1.00 96.44 91 GLY A C 1
ATOM 693 O O . GLY A 1 91 ? 9.864 6.173 -8.232 1.00 96.44 91 GLY A O 1
ATOM 694 N N . GLY A 1 92 ? 11.783 6.829 -9.179 1.00 97.31 92 GLY A N 1
ATOM 695 C CA . GLY A 1 92 ? 11.944 5.595 -9.953 1.00 97.31 92 GLY A CA 1
ATOM 696 C C . GLY A 1 92 ? 12.192 4.361 -9.085 1.00 97.31 92 GLY A C 1
ATOM 697 O O . GLY A 1 92 ? 11.714 3.281 -9.424 1.00 97.31 92 GLY A O 1
ATOM 698 N N . TRP A 1 93 ? 12.861 4.521 -7.940 1.00 98.12 93 TRP A N 1
ATOM 699 C CA . TRP A 1 93 ? 13.036 3.438 -6.976 1.00 98.12 93 TRP A CA 1
ATOM 700 C C . TRP A 1 93 ? 11.707 3.071 -6.309 1.00 98.12 93 TRP A C 1
ATOM 702 O O . TRP A 1 93 ? 11.350 1.895 -6.285 1.00 98.12 93 TRP A O 1
ATOM 712 N N . LEU A 1 94 ? 10.915 4.064 -5.882 1.00 98.12 94 LEU A N 1
ATOM 713 C CA . LEU A 1 94 ? 9.560 3.841 -5.353 1.00 98.12 94 LEU A CA 1
ATOM 714 C C . LEU A 1 94 ? 8.692 3.053 -6.345 1.00 98.12 94 LEU A C 1
ATOM 716 O O . LEU A 1 94 ? 8.108 2.028 -5.992 1.00 98.12 94 LEU A O 1
ATOM 720 N N . MET A 1 95 ? 8.661 3.488 -7.610 1.00 98.25 95 MET A N 1
ATOM 721 C CA . MET A 1 95 ? 7.917 2.802 -8.671 1.00 98.25 95 MET A CA 1
ATOM 722 C C . MET A 1 95 ? 8.414 1.371 -8.898 1.00 98.25 95 MET A C 1
ATOM 724 O O . MET A 1 95 ? 7.598 0.477 -9.119 1.00 98.25 95 MET A O 1
ATOM 728 N N . ALA A 1 96 ? 9.727 1.135 -8.819 1.00 98.25 96 ALA A N 1
ATOM 729 C CA . ALA A 1 96 ? 10.301 -0.198 -8.960 1.00 98.25 96 ALA A CA 1
ATOM 730 C C . ALA A 1 96 ? 9.848 -1.134 -7.828 1.00 98.25 96 ALA A C 1
ATOM 732 O O . ALA A 1 96 ? 9.395 -2.243 -8.111 1.00 98.25 96 ALA A O 1
ATOM 733 N N . GLN A 1 97 ? 9.881 -0.683 -6.569 1.00 98.62 97 GLN A N 1
ATOM 734 C CA . GLN A 1 97 ? 9.389 -1.481 -5.439 1.00 98.62 97 GLN A CA 1
ATOM 735 C C . GLN A 1 97 ? 7.890 -1.774 -5.571 1.00 98.62 97 GLN A C 1
ATOM 737 O O . GLN A 1 97 ? 7.451 -2.910 -5.388 1.00 98.62 97 GLN A O 1
ATOM 742 N N . MET A 1 98 ? 7.095 -0.781 -5.973 1.00 98.69 98 MET A N 1
ATOM 743 C CA . MET A 1 98 ? 5.666 -0.974 -6.223 1.00 98.69 98 MET A CA 1
ATOM 744 C C . MET A 1 98 ? 5.400 -1.989 -7.343 1.00 98.69 98 MET A C 1
ATOM 746 O O . MET A 1 98 ? 4.544 -2.861 -7.193 1.00 98.69 98 MET A O 1
ATOM 750 N N . ALA A 1 99 ? 6.158 -1.921 -8.442 1.00 98.56 99 ALA A N 1
ATOM 751 C CA . ALA A 1 99 ? 6.045 -2.857 -9.556 1.00 98.56 99 ALA A CA 1
ATOM 752 C C . ALA A 1 99 ? 6.424 -4.289 -9.146 1.00 98.56 99 ALA A C 1
ATOM 754 O O . ALA A 1 99 ? 5.745 -5.237 -9.544 1.00 98.56 99 ALA A O 1
ATOM 755 N N . LEU A 1 100 ? 7.469 -4.456 -8.326 1.00 98.62 100 LEU A N 1
ATOM 756 C CA . LEU A 1 100 ? 7.870 -5.755 -7.778 1.00 98.62 100 LEU A CA 1
ATOM 757 C C . LEU A 1 100 ? 6.781 -6.337 -6.864 1.00 98.62 100 LEU A C 1
ATOM 759 O O . LEU A 1 100 ? 6.435 -7.513 -6.998 1.00 98.62 100 LEU A O 1
ATOM 763 N N . GLY A 1 101 ? 6.192 -5.518 -5.986 1.00 98.31 101 GLY A N 1
ATOM 764 C CA . GLY A 1 101 ? 5.100 -5.937 -5.103 1.00 98.31 101 GLY A CA 1
ATOM 765 C C . GLY A 1 101 ? 3.854 -6.356 -5.884 1.00 98.31 101 GLY A C 1
ATOM 766 O O . GLY A 1 101 ? 3.316 -7.448 -5.676 1.00 98.31 101 GLY A O 1
ATOM 767 N N . ALA A 1 102 ? 3.446 -5.538 -6.856 1.00 98.50 102 ALA A N 1
ATOM 768 C CA . ALA A 1 102 ? 2.300 -5.825 -7.709 1.00 98.50 102 ALA A CA 1
ATOM 769 C C . ALA A 1 102 ? 2.542 -7.055 -8.602 1.00 98.50 102 ALA A C 1
ATOM 771 O O . ALA A 1 102 ? 1.652 -7.890 -8.760 1.00 98.50 102 ALA A O 1
ATOM 772 N N . GLY A 1 103 ? 3.756 -7.223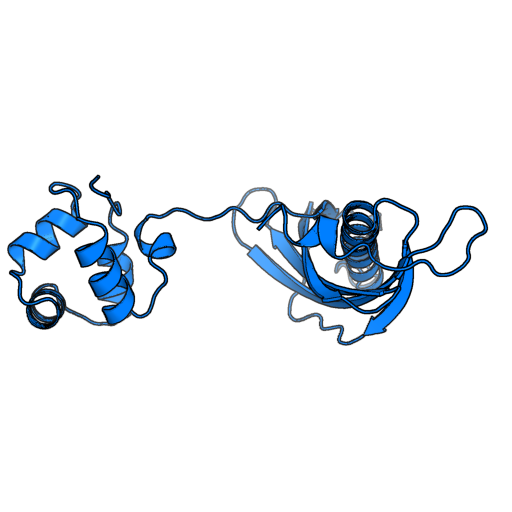 -9.134 1.00 98.25 103 GLY A N 1
ATOM 773 C CA . GLY A 1 103 ? 4.138 -8.383 -9.942 1.00 98.25 103 GLY A CA 1
ATOM 774 C C . GLY A 1 103 ? 4.196 -9.684 -9.142 1.00 98.25 103 GLY A C 1
ATOM 775 O O . GLY A 1 103 ? 3.783 -10.733 -9.646 1.00 98.25 103 GLY A O 1
ATOM 776 N N . SER A 1 104 ? 4.639 -9.618 -7.882 1.00 97.81 104 SER A N 1
ATOM 777 C CA . SER A 1 104 ? 4.575 -10.738 -6.936 1.00 97.81 104 SER A CA 1
ATOM 778 C C . SER A 1 104 ? 3.126 -11.169 -6.702 1.00 97.81 104 SER A C 1
ATOM 780 O O . SER A 1 104 ? 2.802 -12.346 -6.875 1.00 97.81 104 SER A O 1
ATOM 782 N N . LEU A 1 105 ? 2.225 -10.217 -6.419 1.00 97.44 105 LEU A N 1
ATOM 783 C CA . LEU A 1 105 ? 0.793 -10.496 -6.280 1.00 97.44 105 LEU A CA 1
ATOM 784 C C . LEU A 1 105 ? 0.215 -11.106 -7.567 1.00 97.44 105 LEU A C 1
ATOM 786 O O . LEU A 1 105 ? -0.389 -12.173 -7.512 1.00 97.44 105 LEU A O 1
ATOM 790 N N . ALA A 1 106 ? 0.467 -10.498 -8.731 1.00 97.81 106 ALA A N 1
ATOM 791 C CA . ALA A 1 106 ? -0.023 -10.999 -10.016 1.00 97.81 106 ALA A CA 1
ATOM 792 C C . ALA A 1 106 ? 0.428 -12.439 -10.301 1.00 97.81 106 ALA A C 1
ATOM 794 O O . ALA A 1 106 ? -0.360 -13.257 -10.773 1.00 97.81 106 ALA A O 1
ATOM 795 N N . SER A 1 107 ? 1.690 -12.756 -10.007 1.00 96.38 107 SER A N 1
ATOM 796 C CA . SER A 1 107 ? 2.255 -14.085 -10.256 1.00 96.38 107 SER A CA 1
ATOM 797 C C . SER A 1 107 ? 1.693 -15.137 -9.300 1.00 96.38 107 SER A C 1
ATOM 799 O O . SER A 1 107 ? 1.422 -16.265 -9.719 1.00 96.38 107 SER A O 1
ATOM 801 N N . ARG A 1 108 ? 1.479 -14.776 -8.026 1.00 94.88 108 ARG A N 1
ATOM 802 C CA . ARG A 1 108 ? 0.880 -15.662 -7.013 1.00 94.88 108 ARG A CA 1
ATOM 803 C C . ARG A 1 108 ? -0.580 -15.966 -7.331 1.00 94.88 108 ARG A C 1
ATOM 805 O O . ARG A 1 108 ? -0.943 -17.137 -7.412 1.00 94.88 108 ARG A O 1
ATOM 812 N N . GLU A 1 109 ? -1.373 -14.934 -7.598 1.00 93.94 109 GLU A N 1
ATOM 813 C CA . GLU A 1 109 ? -2.796 -15.068 -7.937 1.00 93.94 109 GLU A CA 1
ATOM 814 C C . GLU A 1 109 ? -2.989 -15.755 -9.291 1.00 93.94 109 GLU A C 1
ATOM 816 O O . GLU A 1 109 ? -3.823 -16.645 -9.464 1.00 93.94 109 GLU A O 1
ATOM 821 N N . GLY A 1 110 ? -2.134 -15.416 -10.254 1.00 93.56 110 GLY A N 1
ATOM 822 C CA . GLY A 1 110 ? -2.104 -16.059 -11.555 1.00 93.56 110 GLY A CA 1
ATOM 823 C C . GLY A 1 110 ? -1.566 -17.487 -11.535 1.00 93.56 110 GLY A C 1
ATOM 824 O O . GLY A 1 110 ? -1.811 -18.210 -12.497 1.00 93.56 110 GLY A O 1
ATOM 825 N N . LYS A 1 111 ? -0.857 -17.921 -10.484 1.00 93.00 111 LYS A N 1
ATOM 826 C CA . LYS A 1 111 ? -0.114 -19.195 -10.417 1.00 93.00 111 LYS A CA 1
ATOM 827 C C . LYS A 1 111 ? 0.827 -19.389 -11.613 1.00 93.00 111 LYS A C 1
ATOM 829 O O . LYS A 1 111 ? 0.798 -20.422 -12.281 1.00 93.00 111 LYS A O 1
ATOM 834 N N . GLY A 1 112 ? 1.616 -18.370 -11.944 1.00 93.19 112 GLY A N 1
ATOM 835 C CA . GLY A 1 112 ? 2.534 -18.432 -13.081 1.00 93.19 112 GLY A CA 1
ATOM 836 C C . GLY A 1 112 ? 3.199 -17.104 -13.409 1.00 93.19 112 GLY A C 1
ATOM 837 O O . GLY A 1 112 ? 3.117 -16.147 -12.645 1.00 93.19 112 GLY A O 1
ATOM 838 N N . LYS A 1 113 ? 3.862 -17.051 -14.568 1.00 96.31 113 LYS A N 1
ATOM 839 C CA . LYS A 1 113 ? 4.534 -15.840 -15.048 1.00 96.31 113 LYS A CA 1
ATOM 840 C C . LYS A 1 113 ? 3.509 -14.732 -15.291 1.00 96.31 113 LYS A C 1
ATOM 842 O O . LYS A 1 113 ? 2.529 -14.949 -16.004 1.00 96.31 113 LYS A O 1
ATOM 847 N N . ALA A 1 114 ? 3.774 -13.546 -14.761 1.00 97.88 114 ALA A N 1
ATOM 848 C CA . ALA A 1 114 ? 3.014 -12.338 -15.037 1.00 97.88 114 ALA A CA 1
ATOM 849 C C . ALA A 1 114 ? 3.973 -11.237 -15.498 1.00 97.88 114 ALA A C 1
ATOM 851 O O . ALA A 1 114 ? 5.010 -11.020 -14.874 1.00 97.88 114 ALA A O 1
ATOM 852 N N . VAL A 1 115 ? 3.640 -10.547 -16.588 1.00 98.00 115 VAL A N 1
ATOM 853 C CA . VAL A 1 115 ? 4.462 -9.447 -17.120 1.00 98.00 115 VAL A CA 1
ATOM 854 C C . VAL A 1 115 ? 3.699 -8.140 -17.029 1.00 98.00 115 VAL A C 1
ATOM 856 O O . VAL A 1 115 ? 2.519 -8.096 -17.377 1.00 98.00 115 VAL A O 1
ATOM 859 N N . VAL A 1 116 ? 4.357 -7.082 -16.555 1.00 98.12 116 VAL A N 1
ATOM 860 C CA . VAL A 1 116 ? 3.779 -5.735 -16.557 1.00 98.12 116 VAL A CA 1
ATOM 861 C C . VAL A 1 116 ? 3.694 -5.234 -17.999 1.00 98.12 116 VAL A C 1
ATOM 863 O O . VAL A 1 116 ? 4.668 -5.305 -18.744 1.00 98.12 116 VAL A O 1
ATOM 866 N N . VAL A 1 117 ? 2.520 -4.757 -18.408 1.00 98.25 117 VAL A N 1
ATOM 867 C CA . VAL A 1 117 ? 2.270 -4.224 -19.762 1.00 98.25 117 VAL A CA 1
ATOM 868 C C . VAL A 1 117 ? 1.814 -2.768 -19.753 1.00 98.25 117 VAL A C 1
ATOM 870 O O . VAL A 1 117 ? 1.835 -2.115 -20.789 1.00 98.25 117 VAL A O 1
ATOM 873 N N . SER A 1 118 ? 1.380 -2.260 -18.599 1.00 98.25 118 SER A N 1
ATOM 874 C CA . SER A 1 118 ? 0.987 -0.864 -18.416 1.00 98.25 118 SER A CA 1
ATOM 875 C C . SER A 1 118 ? 1.200 -0.458 -16.966 1.00 98.25 118 SER A C 1
ATOM 877 O O . SER A 1 118 ? 0.954 -1.261 -16.064 1.00 98.25 118 SER A O 1
ATOM 879 N N . ALA A 1 119 ? 1.604 0.789 -16.750 1.00 98.25 119 ALA A N 1
ATOM 880 C CA . ALA A 1 119 ? 1.665 1.411 -15.437 1.00 98.25 119 ALA A CA 1
ATOM 881 C C . ALA A 1 119 ? 1.170 2.861 -15.561 1.00 98.25 119 ALA A C 1
ATOM 883 O O . ALA A 1 119 ? 1.644 3.595 -16.429 1.00 98.25 119 ALA A O 1
ATOM 884 N N . THR A 1 120 ? 0.174 3.243 -14.766 1.00 98.12 120 THR A N 1
ATOM 885 C CA . THR A 1 120 ? -0.559 4.515 -14.890 1.00 98.12 120 THR A CA 1
ATOM 886 C C . THR A 1 120 ? -0.866 5.114 -13.520 1.00 98.12 120 THR A C 1
ATOM 888 O O . THR A 1 120 ? -0.646 4.483 -12.486 1.00 98.12 120 THR A O 1
ATOM 891 N N . ASP A 1 121 ? -1.387 6.344 -13.524 1.00 96.44 121 ASP A N 1
ATOM 892 C CA . ASP A 1 121 ? -1.975 7.006 -12.350 1.00 96.44 121 ASP A CA 1
ATOM 893 C C . ASP A 1 121 ? -1.009 7.179 -11.171 1.00 96.44 121 ASP A C 1
ATOM 895 O O . ASP A 1 121 ? -1.407 7.138 -10.005 1.00 96.44 121 ASP A O 1
ATOM 899 N N . PHE A 1 122 ? 0.278 7.375 -11.472 1.00 98.19 122 PHE A N 1
ATOM 900 C CA . PHE A 1 122 ? 1.270 7.620 -10.436 1.00 98.19 122 PHE A CA 1
ATOM 901 C C . PHE A 1 122 ? 1.100 8.994 -9.799 1.00 98.19 122 PHE A C 1
ATOM 903 O O . PHE A 1 122 ? 1.022 10.011 -10.488 1.00 98.19 12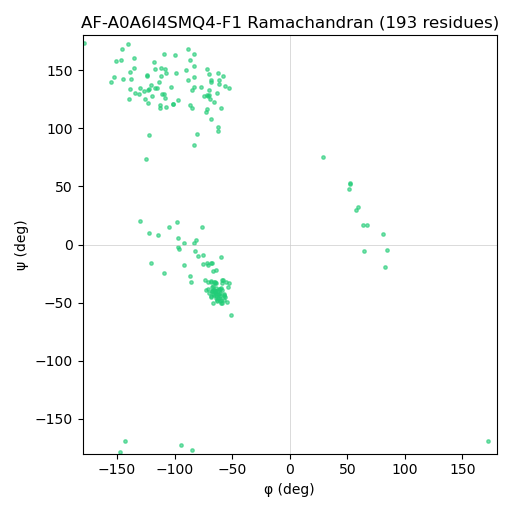2 PHE A O 1
ATOM 910 N N . ALA A 1 123 ? 1.131 9.018 -8.470 1.00 98.00 123 ALA A N 1
ATOM 911 C CA . ALA A 1 123 ? 1.233 10.240 -7.687 1.00 98.00 123 ALA A CA 1
ATOM 912 C C . ALA A 1 123 ? 2.200 10.042 -6.518 1.00 98.00 123 ALA A C 1
ATOM 914 O O . ALA A 1 123 ? 2.288 8.947 -5.960 1.00 98.00 123 ALA A O 1
ATOM 915 N N . PHE A 1 124 ? 2.877 11.124 -6.130 1.00 97.75 124 PHE A N 1
ATOM 916 C CA . PHE A 1 124 ? 3.887 11.149 -5.068 1.00 97.75 124 PHE A CA 1
ATOM 917 C C . PHE A 1 124 ? 3.514 12.216 -4.024 1.00 97.75 124 PHE A C 1
ATOM 919 O O . PHE A 1 124 ? 4.081 13.308 -4.034 1.00 97.75 124 PHE A O 1
ATOM 926 N N . PRO A 1 125 ? 2.488 11.968 -3.186 1.00 96.12 125 PRO A N 1
ATOM 927 C CA . PRO A 1 125 ? 1.937 12.982 -2.281 1.00 96.12 125 PRO A CA 1
ATOM 928 C C . PRO A 1 125 ? 2.819 13.269 -1.057 1.00 96.12 125 PRO A C 1
ATOM 930 O O . PRO A 1 125 ? 2.537 14.207 -0.315 1.00 96.12 125 PRO A O 1
ATOM 933 N N . GLY A 1 126 ? 3.867 12.475 -0.838 1.00 93.62 126 GLY A N 1
ATOM 934 C CA . GLY A 1 126 ? 4.771 12.602 0.296 1.00 93.62 126 GLY A CA 1
ATOM 935 C C . GLY A 1 126 ? 6.199 12.232 -0.081 1.00 93.62 126 GLY A C 1
ATOM 936 O O . GLY A 1 126 ? 6.455 11.662 -1.142 1.00 93.62 126 GLY A O 1
ATOM 937 N N . ALA A 1 127 ? 7.127 12.555 0.810 1.00 92.25 127 ALA A N 1
ATOM 938 C CA . ALA A 1 127 ? 8.529 12.188 0.694 1.00 92.25 127 ALA A CA 1
ATOM 939 C C . ALA A 1 127 ? 8.890 11.178 1.785 1.00 92.25 127 ALA A C 1
ATOM 941 O O . ALA A 1 127 ? 8.305 11.196 2.865 1.00 92.25 127 ALA A O 1
ATOM 942 N N . MET A 1 128 ? 9.874 10.331 1.496 1.00 92.44 128 MET A N 1
ATOM 943 C CA . MET A 1 128 ? 10.536 9.490 2.491 1.00 92.44 128 MET A CA 1
ATOM 944 C C . MET A 1 128 ? 12.016 9.842 2.568 1.00 92.44 128 MET A C 1
ATOM 946 O O . MET A 1 128 ? 12.591 10.364 1.603 1.00 92.44 128 MET A O 1
ATOM 950 N N . GLN A 1 129 ? 12.617 9.530 3.705 1.00 93.50 129 GLN A N 1
ATOM 951 C CA . GLN A 1 129 ? 14.032 9.710 3.976 1.00 93.50 129 GLN A CA 1
ATOM 952 C C . GLN A 1 129 ? 14.791 8.393 3.798 1.00 93.50 129 GLN A C 1
ATOM 954 O O . GLN A 1 129 ? 14.218 7.303 3.769 1.00 93.50 129 GLN A O 1
ATOM 959 N N . VAL A 1 130 ? 16.114 8.498 3.679 1.00 96.38 130 VAL A N 1
ATOM 960 C CA . VAL A 1 130 ? 16.989 7.340 3.901 1.00 96.38 130 VAL A CA 1
ATOM 961 C C . VAL A 1 130 ? 16.743 6.817 5.314 1.00 96.38 130 VAL A C 1
ATOM 963 O O . VAL A 1 130 ? 16.536 7.612 6.226 1.00 96.38 130 VAL A O 1
ATOM 966 N N . ASP A 1 131 ? 16.822 5.497 5.476 1.00 95.94 131 ASP A N 1
ATOM 967 C CA . ASP A 1 131 ? 16.543 4.736 6.698 1.00 95.94 131 ASP A CA 1
ATOM 968 C C . ASP A 1 131 ? 15.060 4.417 6.949 1.00 95.94 131 ASP A C 1
ATOM 970 O O . ASP A 1 131 ? 14.775 3.449 7.653 1.00 95.94 131 ASP A O 1
ATOM 974 N N . ASP A 1 132 ? 14.119 5.130 6.321 1.00 96.94 132 ASP A N 1
ATOM 975 C CA . ASP A 1 132 ? 12.695 4.784 6.404 1.00 96.94 132 ASP A CA 1
ATOM 976 C C . ASP A 1 132 ? 12.419 3.394 5.811 1.00 96.94 132 ASP A C 1
ATOM 978 O O . ASP A 1 132 ? 13.025 2.963 4.821 1.00 96.94 132 ASP A O 1
ATOM 982 N N . GLU A 1 133 ? 11.434 2.701 6.378 1.00 97.44 133 GLU A N 1
ATOM 983 C CA . GLU A 1 133 ? 10.889 1.480 5.802 1.00 97.44 133 GLU A CA 1
ATOM 984 C C . GLU A 1 133 ? 9.787 1.809 4.796 1.00 97.44 133 GLU A C 1
ATOM 986 O O . GLU A 1 133 ? 8.738 2.345 5.148 1.00 97.44 133 GLU A O 1
ATOM 991 N N . LEU A 1 134 ? 9.972 1.407 3.543 1.00 98.19 134 LEU A N 1
ATOM 992 C CA . LEU A 1 134 ? 8.918 1.404 2.544 1.00 98.19 134 LEU A CA 1
ATOM 993 C C . LEU A 1 134 ? 8.100 0.115 2.646 1.00 98.19 134 LEU A C 1
ATOM 995 O O . LEU A 1 134 ? 8.606 -0.979 2.392 1.00 98.19 134 LEU A O 1
ATOM 999 N N . SER A 1 135 ? 6.815 0.257 2.948 1.00 98.00 135 SER A N 1
ATOM 1000 C CA . SER A 1 135 ? 5.811 -0.800 2.862 1.00 98.00 135 SER A CA 1
ATOM 1001 C C . SER A 1 135 ? 4.976 -0.625 1.600 1.00 98.00 135 SER A C 1
ATOM 1003 O O . SER A 1 135 ? 4.319 0.400 1.422 1.00 98.00 135 SER A O 1
ATOM 1005 N N . VAL A 1 136 ? 4.980 -1.630 0.727 1.00 98.38 136 VAL A N 1
ATOM 1006 C CA . VAL A 1 136 ? 4.155 -1.660 -0.485 1.00 98.38 136 VAL A CA 1
ATOM 1007 C C . VAL A 1 136 ? 2.952 -2.559 -0.248 1.00 98.38 136 VAL A C 1
ATOM 1009 O O . VAL A 1 136 ? 3.105 -3.756 -0.005 1.00 98.38 136 VAL A O 1
ATOM 1012 N N . TYR A 1 137 ? 1.761 -1.989 -0.380 1.00 97.94 137 TYR A N 1
ATOM 1013 C CA . TYR A 1 137 ? 0.492 -2.701 -0.305 1.00 97.94 137 TYR A CA 1
ATOM 1014 C C . TYR A 1 137 ? -0.134 -2.770 -1.689 1.00 97.94 137 TYR A C 1
ATOM 1016 O O . TYR A 1 137 ? -0.255 -1.750 -2.367 1.00 97.94 137 TYR A O 1
ATOM 1024 N N . CYS A 1 138 ? -0.539 -3.963 -2.110 1.00 97.44 138 CYS A N 1
ATOM 1025 C CA . CYS A 1 138 ? -1.149 -4.183 -3.415 1.00 97.44 138 CYS A CA 1
ATOM 1026 C C . CYS A 1 138 ? -2.520 -4.843 -3.294 1.00 97.44 138 CYS A C 1
ATOM 1028 O O . CYS A 1 138 ? -2.717 -5.726 -2.459 1.00 97.44 138 CYS A O 1
ATOM 1030 N N . ALA A 1 139 ? -3.435 -4.466 -4.184 1.00 95.81 139 ALA A N 1
ATOM 1031 C CA . ALA A 1 139 ? -4.759 -5.066 -4.294 1.00 95.81 139 ALA A CA 1
ATOM 1032 C C . ALA A 1 139 ? -5.142 -5.270 -5.764 1.00 95.81 139 ALA A C 1
ATOM 1034 O O . ALA A 1 139 ? -4.840 -4.433 -6.616 1.00 95.81 139 ALA A O 1
ATOM 1035 N N . ILE A 1 140 ? -5.821 -6.378 -6.078 1.00 96.44 140 ILE A N 1
ATOM 1036 C CA . ILE A 1 140 ? -6.394 -6.579 -7.414 1.00 96.44 140 ILE A CA 1
ATOM 1037 C C . ILE A 1 140 ? -7.605 -5.660 -7.548 1.00 96.44 140 ILE A C 1
ATOM 1039 O O . ILE A 1 140 ? -8.619 -5.857 -6.888 1.00 96.44 140 ILE A O 1
ATOM 1043 N N . ALA A 1 141 ? -7.510 -4.681 -8.441 1.00 94.50 141 ALA A N 1
ATOM 1044 C CA . ALA A 1 141 ? -8.609 -3.780 -8.761 1.00 94.50 141 ALA A CA 1
ATOM 1045 C C . ALA A 1 141 ? -9.535 -4.358 -9.840 1.00 94.50 141 ALA A C 1
ATOM 1047 O O . ALA A 1 141 ? -10.732 -4.082 -9.858 1.00 94.50 141 ALA A O 1
ATOM 1048 N N . THR A 1 142 ? -9.006 -5.141 -10.786 1.00 95.31 142 THR A N 1
ATOM 1049 C CA . THR A 1 142 ? -9.816 -5.732 -11.863 1.00 95.31 142 THR A CA 1
ATOM 1050 C C . THR A 1 142 ? -9.166 -6.996 -12.410 1.00 95.31 142 THR A C 1
ATOM 1052 O O . THR A 1 142 ? -7.959 -7.033 -12.647 1.00 95.31 142 THR A O 1
ATOM 1055 N N . THR A 1 143 ? -9.984 -8.010 -12.689 1.00 97.12 143 THR A N 1
ATOM 1056 C CA . THR A 1 143 ? -9.573 -9.227 -13.398 1.00 97.12 143 THR A CA 1
ATOM 1057 C C . THR A 1 143 ? -10.150 -9.216 -14.811 1.00 97.12 143 THR A C 1
ATOM 1059 O O . THR A 1 143 ? -11.363 -9.177 -14.992 1.00 97.12 143 THR A O 1
ATOM 1062 N N . GLY A 1 144 ? -9.279 -9.224 -15.819 1.00 95.75 144 GLY A N 1
ATOM 1063 C CA . GLY A 1 144 ? -9.648 -9.427 -17.221 1.00 95.75 144 GLY A CA 1
ATOM 1064 C C . GLY A 1 144 ? -9.507 -10.893 -17.634 1.00 95.75 144 GLY A C 1
ATOM 1065 O O . GLY A 1 144 ? -9.194 -11.753 -16.816 1.00 95.75 144 GLY A O 1
ATOM 1066 N N . THR A 1 145 ? -9.663 -11.186 -18.928 1.00 96.00 145 THR A N 1
ATOM 1067 C CA . THR A 1 145 ? -9.530 -12.564 -19.434 1.00 96.00 145 THR A CA 1
ATOM 1068 C C . THR A 1 145 ? -8.145 -13.142 -19.165 1.00 96.00 145 THR A C 1
ATOM 1070 O O . THR A 1 145 ? -8.047 -14.234 -18.623 1.00 96.00 145 THR A O 1
ATOM 1073 N N . THR A 1 146 ? -7.076 -12.419 -19.513 1.00 97.44 146 THR A N 1
ATOM 1074 C CA . THR A 1 146 ? -5.676 -12.865 -19.352 1.00 97.44 146 THR A CA 1
ATOM 1075 C C . THR A 1 146 ? -4.843 -11.911 -18.500 1.00 97.44 146 THR A C 1
ATOM 1077 O O . THR A 1 146 ? -3.616 -12.001 -18.495 1.00 97.44 146 THR A O 1
ATOM 1080 N N . SER A 1 147 ? -5.479 -10.936 -17.849 1.00 97.88 147 SER A N 1
ATOM 1081 C CA . SER A 1 147 ? -4.786 -9.825 -17.200 1.00 97.88 147 SER A CA 1
ATOM 1082 C C . SER A 1 147 ? -5.322 -9.516 -15.814 1.00 97.88 147 SER A C 1
ATOM 1084 O O . SER A 1 147 ? -6.517 -9.662 -15.573 1.00 97.88 147 SER A O 1
ATOM 1086 N N . LEU A 1 148 ? -4.457 -8.985 -14.958 1.00 98.38 148 LEU A N 1
ATOM 1087 C CA . LEU A 1 148 ? -4.798 -8.437 -13.650 1.00 98.38 148 LEU A CA 1
ATOM 1088 C C . LEU A 1 148 ? -4.407 -6.960 -13.620 1.00 98.38 148 LEU A C 1
ATOM 1090 O O . LEU A 1 148 ? -3.272 -6.615 -13.946 1.00 98.38 148 LEU A O 1
ATOM 1094 N N . THR A 1 149 ? -5.341 -6.097 -13.236 1.00 98.50 149 THR A N 1
ATOM 1095 C CA . THR A 1 149 ? -5.061 -4.701 -12.893 1.00 98.50 149 THR A CA 1
ATOM 1096 C C . THR A 1 149 ? -4.922 -4.615 -11.380 1.00 98.50 149 THR A C 1
ATOM 1098 O O . THR A 1 149 ? -5.822 -5.039 -10.656 1.00 98.50 149 THR A O 1
ATOM 1101 N N . ILE A 1 150 ? -3.795 -4.095 -10.908 1.00 98.56 150 ILE A N 1
ATOM 1102 C CA . ILE A 1 150 ? -3.397 -4.071 -9.503 1.00 98.56 150 ILE A CA 1
ATOM 1103 C C . ILE A 1 150 ? -3.076 -2.635 -9.110 1.00 98.56 150 ILE A C 1
ATOM 1105 O O . ILE A 1 150 ? -2.232 -1.996 -9.737 1.00 98.56 150 ILE A O 1
ATOM 1109 N N . THR A 1 151 ? -3.727 -2.139 -8.066 1.00 98.62 151 THR A N 1
ATOM 1110 C CA . THR A 1 151 ? -3.336 -0.887 -7.417 1.00 98.62 151 THR A CA 1
ATOM 1111 C C . THR A 1 151 ? -2.215 -1.166 -6.426 1.00 98.62 151 THR A C 1
ATOM 1113 O O . THR A 1 151 ? -2.181 -2.223 -5.791 1.00 98.62 151 THR A O 1
ATOM 1116 N N . ALA A 1 152 ? -1.284 -0.226 -6.307 1.00 98.44 152 ALA A N 1
ATOM 1117 C CA . ALA A 1 152 ? -0.217 -0.268 -5.323 1.00 98.44 152 ALA A CA 1
ATOM 1118 C C . ALA A 1 152 ? -0.146 1.058 -4.564 1.00 98.44 152 ALA A C 1
ATOM 1120 O O . ALA A 1 152 ? -0.165 2.134 -5.165 1.00 98.44 152 ALA A O 1
ATOM 1121 N N . GLU A 1 153 ? -0.021 0.966 -3.247 1.00 98.00 153 GLU A N 1
ATOM 1122 C CA . GLU A 1 153 ? 0.257 2.084 -2.353 1.00 98.00 153 GLU A CA 1
ATOM 1123 C C . GLU A 1 153 ? 1.596 1.852 -1.666 1.00 98.00 153 GLU A C 1
ATOM 1125 O O . GLU A 1 153 ? 1.865 0.752 -1.181 1.00 98.00 153 GLU A O 1
ATOM 1130 N N . ALA A 1 154 ? 2.423 2.890 -1.608 1.00 98.25 154 ALA A N 1
ATOM 1131 C CA . ALA A 1 154 ? 3.705 2.861 -0.929 1.00 98.25 154 ALA A CA 1
ATOM 1132 C C . ALA A 1 154 ? 3.650 3.793 0.286 1.00 98.25 154 ALA A C 1
ATOM 1134 O O . ALA A 1 154 ? 3.430 5.003 0.151 1.00 98.25 154 ALA A O 1
ATOM 1135 N N . ILE A 1 155 ? 3.822 3.208 1.467 1.00 98.00 155 ILE A N 1
ATOM 1136 C CA . ILE A 1 155 ? 3.786 3.884 2.760 1.00 98.00 155 ILE A CA 1
ATOM 1137 C C . ILE A 1 155 ? 5.190 3.839 3.348 1.00 98.00 155 ILE A C 1
ATOM 1139 O O . ILE A 1 155 ? 5.739 2.756 3.541 1.00 98.00 155 ILE A O 1
ATOM 1143 N N . ALA A 1 156 ? 5.773 5.000 3.607 1.00 97.75 156 ALA A N 1
ATOM 1144 C CA . ALA A 1 156 ? 6.998 5.109 4.376 1.00 97.75 156 ALA A CA 1
ATOM 1145 C C . ALA A 1 156 ? 6.659 5.088 5.864 1.00 97.75 156 ALA A C 1
ATOM 1147 O O . ALA A 1 156 ? 5.716 5.759 6.281 1.00 97.75 156 ALA A O 1
ATOM 1148 N N . ARG A 1 157 ? 7.424 4.330 6.641 1.00 96.06 157 ARG A N 1
ATOM 1149 C CA . ARG A 1 157 ? 7.360 4.298 8.097 1.00 96.06 157 ARG A CA 1
ATOM 1150 C C . ARG A 1 157 ? 8.730 4.638 8.660 1.00 96.06 157 ARG A C 1
ATOM 1152 O O . ARG A 1 157 ? 9.725 4.063 8.217 1.00 96.06 157 ARG A O 1
ATOM 1159 N N . GLU A 1 158 ? 8.769 5.530 9.641 1.00 93.19 158 GLU A N 1
ATOM 1160 C CA . GLU A 1 158 ? 10.009 5.840 10.355 1.00 93.19 158 GLU A CA 1
ATOM 1161 C C . GLU A 1 158 ? 10.613 4.566 10.954 1.00 93.19 158 GLU A C 1
ATOM 1163 O O . GLU A 1 158 ? 9.916 3.762 11.569 1.00 93.19 158 GLU A O 1
ATOM 1168 N N . ARG A 1 159 ? 11.928 4.376 10.831 1.00 88.62 159 ARG A N 1
ATOM 1169 C CA . ARG A 1 159 ? 12.584 3.147 11.308 1.00 88.62 159 ARG A CA 1
ATOM 1170 C C . ARG A 1 159 ? 12.406 2.875 12.799 1.00 88.62 159 ARG A C 1
ATOM 1172 O O . ARG A 1 159 ? 12.274 1.728 13.216 1.00 88.62 159 ARG A O 1
ATOM 1179 N N . ASN A 1 160 ? 12.472 3.938 13.595 1.00 89.38 160 ASN A N 1
ATOM 1180 C CA . ASN A 1 160 ? 12.444 3.880 15.056 1.00 89.38 160 ASN A CA 1
ATOM 1181 C C . ASN A 1 160 ? 11.085 4.324 15.620 1.00 89.38 160 ASN A C 1
ATOM 1183 O O . ASN A 1 160 ? 10.988 4.635 16.807 1.00 89.38 160 ASN A O 1
ATOM 1187 N N . GLY A 1 161 ? 10.059 4.397 14.771 1.00 86.19 161 GLY A N 1
ATOM 1188 C CA . GLY A 1 161 ? 8.742 4.905 15.118 1.00 86.19 161 GLY A CA 1
ATOM 1189 C C . GLY A 1 161 ? 7.634 4.194 14.351 1.00 86.19 161 GLY A C 1
ATOM 1190 O O . GLY A 1 161 ? 7.864 3.283 13.565 1.00 86.19 161 GLY A O 1
ATOM 1191 N N . GLU A 1 162 ? 6.404 4.627 14.600 1.00 85.88 162 GLU A N 1
ATOM 1192 C CA . GLU A 1 162 ? 5.215 4.118 13.903 1.00 85.88 162 GLU A CA 1
ATOM 1193 C C . GLU A 1 162 ? 4.556 5.205 13.044 1.00 85.88 162 GLU A C 1
ATOM 1195 O O . GLU A 1 162 ? 3.462 5.012 12.520 1.00 85.88 162 GLU A O 1
ATOM 1200 N N . ALA A 1 163 ? 5.202 6.369 12.905 1.00 86.50 163 ALA A N 1
ATOM 1201 C CA . ALA A 1 163 ? 4.716 7.420 12.028 1.00 86.50 163 ALA A CA 1
ATOM 1202 C C . ALA A 1 163 ? 4.783 6.937 10.575 1.00 86.50 163 ALA A C 1
ATOM 1204 O O . ALA A 1 163 ? 5.846 6.555 10.081 1.00 86.50 163 ALA A O 1
ATOM 1205 N N . GLU A 1 164 ? 3.633 6.959 9.904 1.00 94.62 164 GLU A N 1
ATOM 1206 C CA . GLU A 1 164 ? 3.480 6.528 8.521 1.00 94.62 164 GLU A CA 1
ATOM 1207 C C . GLU A 1 164 ? 3.120 7.708 7.613 1.00 94.62 164 GLU A C 1
ATOM 1209 O O . GLU A 1 164 ? 2.296 8.557 7.952 1.00 94.62 164 GLU A O 1
ATOM 1214 N N . THR A 1 165 ? 3.709 7.743 6.419 1.00 94.44 165 THR A N 1
ATOM 1215 C CA . THR A 1 165 ? 3.393 8.710 5.364 1.00 94.44 165 THR A CA 1
ATOM 1216 C C . THR A 1 165 ? 3.179 7.976 4.050 1.00 94.44 165 THR A C 1
ATOM 1218 O O . THR A 1 165 ? 4.016 7.188 3.616 1.00 94.44 165 THR A O 1
ATOM 1221 N N . LYS A 1 166 ? 2.070 8.250 3.358 1.00 97.31 166 LYS A N 1
ATOM 1222 C CA . LYS A 1 166 ? 1.890 7.777 1.982 1.00 97.31 166 LYS A CA 1
ATOM 1223 C C . LYS A 1 166 ? 2.812 8.565 1.056 1.00 97.31 166 LYS A C 1
ATOM 1225 O O . LYS A 1 166 ? 2.648 9.772 0.911 1.00 97.31 166 LYS A O 1
ATOM 1230 N N . VAL A 1 167 ? 3.757 7.882 0.418 1.00 98.19 167 VAL A N 1
ATOM 1231 C CA . VAL A 1 167 ? 4.790 8.522 -0.416 1.00 98.19 167 VAL A CA 1
ATOM 1232 C C . VAL A 1 167 ? 4.601 8.275 -1.901 1.00 98.19 167 VAL A C 1
ATOM 1234 O O . VAL A 1 167 ? 5.007 9.101 -2.712 1.00 98.19 167 VAL A O 1
ATOM 1237 N N . ALA A 1 168 ? 3.928 7.186 -2.276 1.00 98.38 168 ALA A N 1
ATOM 1238 C CA . ALA A 1 168 ? 3.563 6.938 -3.662 1.00 98.38 168 ALA A CA 1
ATOM 1239 C C . ALA A 1 168 ? 2.280 6.112 -3.793 1.00 98.3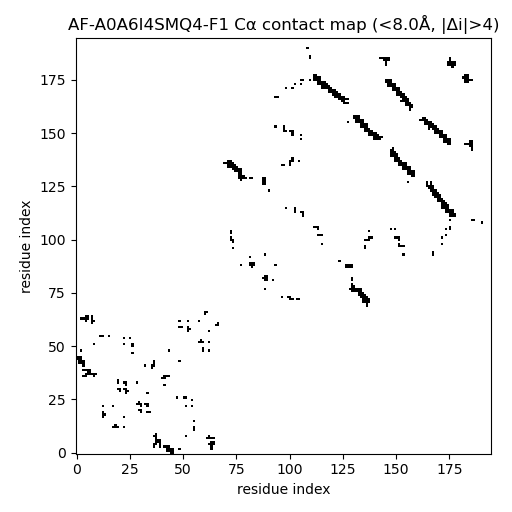8 168 ALA A C 1
ATOM 1241 O O . ALA A 1 168 ? 1.883 5.369 -2.893 1.00 98.38 168 ALA A O 1
ATOM 1242 N N . GLN A 1 169 ? 1.637 6.232 -4.948 1.00 98.56 169 GLN A N 1
ATOM 1243 C CA . GLN A 1 169 ? 0.562 5.352 -5.397 1.00 98.56 169 GLN A CA 1
ATOM 1244 C C . GLN A 1 169 ? 0.606 5.204 -6.913 1.00 98.56 169 GLN A C 1
ATOM 1246 O O . GLN A 1 169 ? 1.174 6.061 -7.585 1.00 98.56 169 GLN A O 1
ATOM 1251 N N . GLY A 1 170 ? 0.015 4.134 -7.439 1.00 98.44 170 GLY A N 1
ATOM 1252 C CA . GLY A 1 170 ? -0.099 3.903 -8.875 1.00 98.44 170 GLY A CA 1
ATOM 1253 C C . GLY A 1 170 ? -0.846 2.615 -9.203 1.00 98.44 170 GLY A C 1
ATOM 1254 O O . GLY A 1 170 ? -1.156 1.812 -8.318 1.00 98.44 170 GLY A O 1
ATOM 1255 N N . THR A 1 171 ? -1.111 2.413 -10.489 1.00 98.75 171 THR A N 1
ATOM 1256 C CA . THR A 1 171 ? -1.832 1.248 -11.010 1.00 98.75 171 THR A CA 1
ATOM 1257 C C . THR A 1 171 ? -0.972 0.509 -12.022 1.00 98.75 171 THR A C 1
ATOM 1259 O O . THR A 1 171 ? -0.408 1.110 -12.931 1.00 98.75 171 THR A O 1
ATOM 1262 N N . PHE A 1 172 ? -0.910 -0.813 -11.910 1.00 98.81 172 PHE A N 1
ATOM 1263 C CA . PHE A 1 172 ? -0.169 -1.685 -12.813 1.00 98.81 172 PHE A CA 1
ATOM 1264 C C . PHE A 1 172 ? -1.101 -2.693 -13.472 1.00 98.81 172 PHE A C 1
ATOM 1266 O O . PHE A 1 172 ? -1.934 -3.311 -12.813 1.00 98.81 172 PHE A O 1
ATOM 1273 N N . LYS A 1 173 ? -0.932 -2.921 -14.773 1.00 98.62 173 LYS A N 1
ATOM 1274 C CA . LYS A 1 173 ? -1.608 -3.998 -15.497 1.00 98.62 173 LYS A CA 1
ATOM 1275 C C . LYS 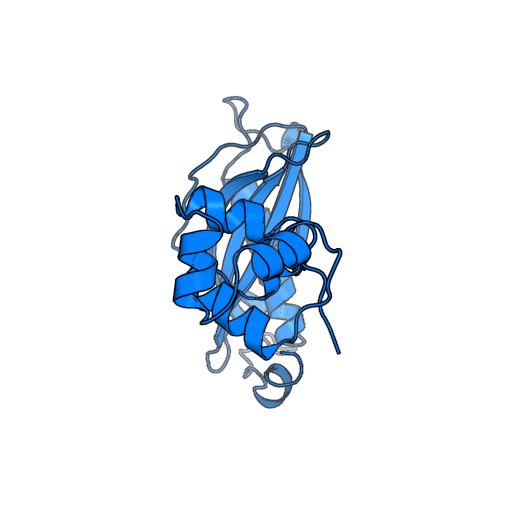A 1 173 ? -0.608 -5.084 -15.848 1.00 98.62 173 LYS A C 1
ATOM 1277 O O . LYS A 1 173 ? 0.388 -4.818 -16.520 1.00 98.62 173 LYS A O 1
ATOM 1282 N N . PHE A 1 174 ? -0.922 -6.308 -15.450 1.00 98.69 174 PHE A N 1
ATOM 1283 C CA . PHE A 1 174 ? -0.145 -7.501 -15.740 1.00 98.69 174 PHE A CA 1
ATOM 1284 C C . PHE A 1 174 ? -0.893 -8.428 -16.688 1.00 98.69 174 PHE A C 1
ATOM 1286 O O . PHE A 1 174 ? -2.111 -8.551 -16.592 1.00 98.69 174 PHE A O 1
ATOM 1293 N N . VAL A 1 175 ? -0.172 -9.116 -17.571 1.00 98.50 175 VAL A N 1
ATOM 1294 C CA . VAL A 1 175 ? -0.696 -10.219 -18.391 1.00 98.50 175 VAL A CA 1
ATOM 1295 C C . VAL A 1 175 ? -0.066 -11.525 -17.925 1.00 98.50 175 VAL A C 1
ATOM 1297 O O . VAL A 1 175 ? 1.157 -11.618 -17.810 1.00 98.50 175 VAL A O 1
ATOM 1300 N N . LEU A 1 176 ? -0.899 -12.533 -17.663 1.00 98.19 176 LEU A N 1
ATOM 1301 C CA . LEU A 1 176 ? -0.444 -13.874 -17.307 1.00 98.19 176 LEU A CA 1
ATOM 1302 C C . LEU A 1 176 ? 0.026 -14.613 -18.553 1.00 98.19 176 LEU A C 1
ATOM 1304 O O . LEU A 1 176 ? -0.663 -14.607 -19.573 1.00 98.19 176 LEU A O 1
ATOM 1308 N N . LEU A 1 177 ? 1.161 -15.294 -18.452 1.00 96.75 177 LEU A N 1
ATOM 1309 C CA . LEU A 1 177 ? 1.759 -16.054 -19.541 1.00 96.75 177 LEU A CA 1
ATOM 1310 C C . LEU A 1 177 ? 1.834 -17.549 -19.210 1.00 96.75 177 LEU A C 1
ATOM 1312 O O . LEU A 1 177 ? 1.949 -17.949 -18.051 1.00 96.75 177 LEU A O 1
ATOM 1316 N N . ASN A 1 178 ? 1.774 -18.381 -20.247 1.00 94.62 178 ASN A N 1
ATOM 1317 C CA . ASN A 1 178 ? 2.104 -19.803 -20.168 1.00 94.62 178 ASN A CA 1
ATOM 1318 C C . ASN A 1 178 ? 3.618 -20.046 -20.342 1.00 94.62 178 ASN A C 1
ATOM 1320 O O . ASN A 1 178 ? 4.402 -19.109 -20.504 1.00 94.62 178 ASN A O 1
ATOM 1324 N N . ASP A 1 179 ? 4.032 -21.313 -20.348 1.00 92.94 179 ASP A N 1
ATOM 1325 C CA . ASP A 1 179 ? 5.450 -21.692 -20.434 1.00 92.94 179 ASP A CA 1
ATOM 1326 C C . ASP A 1 179 ? 6.123 -21.288 -21.754 1.00 92.94 179 ASP A C 1
ATOM 1328 O O . ASP A 1 179 ? 7.336 -21.094 -21.794 1.00 92.94 179 ASP A O 1
ATOM 1332 N N . VAL A 1 180 ? 5.330 -21.068 -22.808 1.00 94.94 180 VAL A N 1
ATOM 1333 C CA . VAL A 1 180 ? 5.777 -20.601 -24.133 1.00 94.94 180 VAL A CA 1
ATOM 1334 C C . VAL A 1 180 ? 5.572 -19.082 -24.291 1.00 94.94 180 VAL A C 1
ATOM 1336 O O . VAL A 1 180 ? 5.531 -18.557 -25.400 1.00 94.94 180 VAL A O 1
ATOM 1339 N N . ASN A 1 181 ? 5.423 -18.354 -23.179 1.00 94.44 181 ASN A N 1
ATOM 1340 C CA . ASN A 1 181 ? 5.264 -16.898 -23.123 1.00 94.44 181 ASN A CA 1
ATOM 1341 C C . ASN A 1 181 ? 4.060 -16.343 -23.918 1.00 94.44 181 ASN A C 1
ATOM 1343 O O . ASN A 1 181 ? 4.094 -15.204 -24.382 1.00 94.44 181 ASN A O 1
ATOM 1347 N N . LYS A 1 182 ? 2.974 -17.116 -24.068 1.00 96.94 182 LYS A N 1
ATOM 1348 C CA . LYS A 1 182 ? 1.701 -16.631 -24.639 1.00 96.94 182 LYS A CA 1
ATOM 1349 C C . LYS A 1 182 ? 0.692 -16.277 -23.540 1.00 96.94 182 LYS A C 1
ATOM 1351 O O . LYS A 1 182 ? 0.684 -16.971 -22.520 1.00 96.94 182 LYS A O 1
ATOM 1356 N N . PRO A 1 183 ? -0.186 -15.271 -23.747 1.00 97.56 183 PRO A N 1
ATOM 1357 C CA . PRO A 1 183 ? -1.241 -14.933 -22.796 1.00 97.56 183 PRO A CA 1
ATOM 1358 C C . PRO A 1 183 ? -2.097 -16.142 -22.409 1.00 97.56 183 PRO A C 1
ATOM 1360 O O . PRO A 1 183 ? -2.517 -16.918 -23.269 1.00 97.56 183 PRO A O 1
ATOM 1363 N N . ARG A 1 184 ? -2.369 -16.288 -21.113 1.00 95.81 184 ARG A N 1
ATOM 1364 C CA . ARG A 1 184 ? -3.193 -17.357 -20.541 1.00 95.81 184 ARG A CA 1
ATOM 1365 C C . ARG A 1 184 ? -4.333 -16.765 -19.728 1.00 95.81 184 ARG A C 1
ATOM 1367 O O . ARG A 1 184 ? -4.164 -15.742 -19.073 1.00 95.81 184 ARG A O 1
ATOM 1374 N N . ALA A 1 185 ? -5.481 -17.438 -19.744 1.00 94.88 185 ALA A N 1
ATOM 1375 C CA . ALA A 1 185 ? -6.630 -17.023 -18.959 1.00 94.88 185 ALA A CA 1
ATOM 1376 C C . ALA A 1 185 ? -6.348 -17.032 -17.445 1.00 94.88 185 ALA A C 1
ATOM 1378 O O . ALA A 1 185 ? -5.698 -17.950 -16.928 1.00 94.88 185 ALA A O 1
ATOM 1379 N N . VAL A 1 186 ? -6.880 -16.032 -16.740 1.00 91.12 186 VAL A N 1
ATOM 1380 C CA . VAL A 1 186 ? -6.940 -16.008 -15.277 1.00 91.12 186 VAL A CA 1
ATOM 1381 C C . VAL A 1 186 ? -7.947 -17.073 -14.836 1.00 91.12 186 VAL A C 1
ATOM 1383 O O . VAL A 1 186 ? -9.080 -17.097 -15.314 1.00 91.12 186 VAL A O 1
ATOM 1386 N N . ASN A 1 187 ? -7.546 -17.997 -13.961 1.00 80.38 187 ASN A N 1
ATOM 1387 C CA . ASN A 1 187 ? -8.450 -19.054 -13.509 1.00 80.38 187 ASN A CA 1
ATOM 1388 C C . ASN A 1 187 ? -9.388 -18.513 -12.415 1.00 80.38 187 ASN A C 1
ATOM 1390 O O . ASN A 1 187 ? -9.025 -18.498 -11.241 1.00 80.38 187 ASN A O 1
ATOM 1394 N N . ALA A 1 188 ? -10.590 -18.081 -12.806 1.00 58.44 188 ALA A N 1
ATOM 1395 C CA . ALA A 1 188 ? -11.577 -17.474 -11.909 1.00 58.44 188 ALA A CA 1
ATOM 1396 C C . ALA A 1 188 ? -11.999 -18.381 -10.735 1.00 58.44 188 ALA A C 1
ATOM 1398 O O . ALA A 1 188 ? -12.247 -17.878 -9.644 1.00 58.44 188 ALA A O 1
ATOM 1399 N N . ALA A 1 189 ? -12.002 -19.709 -10.913 1.00 53.94 189 ALA A N 1
ATOM 1400 C CA . ALA A 1 189 ? -12.369 -20.656 -9.854 1.00 53.94 189 ALA A CA 1
ATOM 1401 C C . ALA A 1 189 ? -11.353 -20.708 -8.693 1.00 53.94 189 ALA A C 1
ATOM 1403 O O . ALA A 1 189 ? -11.665 -21.227 -7.627 1.00 53.94 189 ALA A O 1
ATOM 1404 N N . ALA A 1 190 ? -10.137 -20.182 -8.886 1.00 49.72 190 ALA A N 1
ATOM 1405 C CA . ALA A 1 190 ? -9.108 -20.126 -7.850 1.00 49.72 190 ALA A CA 1
ATOM 1406 C C . ALA A 1 190 ? -9.118 -18.816 -7.037 1.00 49.72 190 ALA A C 1
ATOM 1408 O O . ALA A 1 190 ? -8.542 -18.795 -5.954 1.00 49.72 190 ALA A O 1
ATOM 1409 N N . LEU A 1 191 ? -9.755 -17.750 -7.539 1.00 49.97 191 LEU A N 1
ATOM 1410 C CA . LEU A 1 191 ? -9.740 -16.415 -6.921 1.00 49.97 191 LEU A CA 1
ATOM 1411 C C . LEU A 1 191 ? -10.829 -16.230 -5.852 1.00 49.97 191 LEU A C 1
ATOM 1413 O O . LEU A 1 191 ? -10.649 -15.461 -4.917 1.00 49.97 191 LEU A O 1
ATOM 1417 N N . SER A 1 192 ? -11.945 -16.956 -5.946 1.00 40.25 192 SER A N 1
ATOM 1418 C CA . SER A 1 192 ? -13.070 -16.853 -5.003 1.00 40.25 192 SER A CA 1
ATOM 1419 C C . SER A 1 192 ? -12.907 -17.681 -3.721 1.00 40.25 192 SER A C 1
ATOM 1421 O O . SER A 1 192 ? -13.826 -17.722 -2.913 1.00 40.25 192 SER A O 1
ATOM 1423 N N . ALA A 1 193 ? -11.786 -18.387 -3.547 1.00 37.62 193 ALA A N 1
ATOM 1424 C CA . ALA A 1 193 ? -11.578 -19.310 -2.426 1.00 37.62 193 ALA A CA 1
ATOM 1425 C C . ALA A 1 193 ? -10.817 -18.701 -1.229 1.00 37.62 193 ALA A C 1
ATOM 1427 O O . ALA A 1 193 ? -10.649 -19.390 -0.229 1.00 37.62 193 ALA A O 1
ATOM 1428 N N . ASN A 1 194 ? -10.355 -17.446 -1.323 1.00 34.69 194 ASN A N 1
ATOM 1429 C CA . ASN A 1 194 ? -9.452 -16.820 -0.343 1.00 34.69 194 ASN A CA 1
ATOM 1430 C C . ASN A 1 194 ? -9.910 -15.433 0.165 1.00 34.69 194 ASN A C 1
ATOM 1432 O O . ASN A 1 194 ? -9.078 -14.678 0.667 1.00 34.69 194 ASN A O 1
ATOM 1436 N N . HIS A 1 195 ? -11.196 -15.093 0.040 1.00 36.88 195 HIS A N 1
ATOM 1437 C CA . HIS A 1 195 ? -11.783 -13.895 0.658 1.00 36.88 195 HIS A CA 1
ATOM 1438 C C . HIS A 1 195 ? -12.706 -14.270 1.813 1.00 36.88 195 HIS A C 1
ATOM 1440 O O . HIS A 1 195 ? -13.497 -15.224 1.634 1.00 36.88 195 HIS A O 1
#

Sequence (195 aa):
MGARPQNLIRHWRTQRGLTQDQLATALDTTAASVSRWESGDQEISVSVLGKIASILDVEVVELLGVHFSRAPQIRVTAMPADTNPYGGVFGGWLMAQMALGAGSLASREGKGKAVVVSATDFAFPGAMQVDDELSVYCAIATTGTTSLTITAEAIARERNGEAETKVAQGTFKFVLLNDVNKPRAVNAAALSANH

Secondary structure (DSSP, 8-state):
-EE--TTHHHHHHHHTT--HHHHHHHTTS-HHHHHHHHHTSSPEEHHHHHHHHHHHTS-HHHHHT----PPPSEEEE--GGGB-TTSSBPHHHHHHHHHHHHHHHHHHHHTSEEEEEEEEEEE--S---TTPEEEEEEEEEEE-SSEEEEEEEEEEE-TTS--EEEEEEEEEEEEEE-TTS-B----HHHHTT--

Nearest PDB structures (foldseek):
  5egl-assembly1_A  TM=9.319E-01  e=1.718E-10  Staphylococcus aureus subsp. aureus Mu50
  5egk-assembly1_C  TM=9.257E-01  e=5.060E-10  Staphylococcus aureus subsp. aureus Mu50
  5egj-assembly1_A  TM=8.862E-01  e=4.765E-10  Staphylococcus aureus subsp. aureus Mu50
  2qq2-assembly1_A  TM=9.435E-01  e=4.945E-09  Homo sapiens
  5hz4-assembly1_B  TM=8.647E-01  e=5.372E-10  Staphylococcus aureus subsp. aureus Mu50

Foldseek 3Di:
DFAQLAQLLVVLCVVVVHDLQRLQVQLVHDSVVSVCSNNRVDTHDPVSLCSSCVVSVHDSCSSRVNPPPQAFLDKDFAAPVQDDPVQFGDPVSVVVRQCSSQQSVCCVQQVAHKDWDDKDDKDFPDTDHGGWIWGKGKDFPDFDFFKTKIKIWIWTAHNVGGDIDTGMIIITMIGGADPVRDGHGRDPVSNVPPD

Solvent-accessible surface area (backbone atoms only — not comparable to full-atom values): 10664 Å² total; per-residue (Å²): 124,66,45,66,32,69,41,32,56,48,54,51,34,51,74,70,71,46,50,56,56,55,54,12,59,77,64,78,56,47,36,69,56,47,49,31,38,28,73,45,80,37,72,37,46,64,70,58,45,49,51,50,18,63,75,62,71,48,57,55,45,65,34,53,69,53,71,79,75,77,74,50,66,35,76,45,67,38,45,82,87,43,40,38,101,84,69,40,58,27,67,69,52,55,51,49,54,37,50,52,23,41,42,50,51,47,18,62,78,58,70,42,55,45,43,82,78,47,76,47,79,70,47,65,87,39,82,52,53,68,56,21,32,39,34,23,39,61,47,82,75,43,80,51,67,32,32,41,32,28,39,29,40,33,33,30,27,42,72,93,54,83,58,70,43,61,26,36,37,31,36,39,32,30,39,27,31,47,97,84,71,44,82,31,71,55,65,65,85,68,65,76,77,81,120

Mean predicted aligned error: 10.82 Å

InterPro domains:
  IPR001387 Cro/C1-type, helix-turn-helix domain [PF01381] (9-63)
  IPR001387 Cro/C1-type, helix-turn-helix domain [PS50943] (9-63)
  IPR001387 Cro/C1-type, helix-turn-helix domain [SM00530] (8-63)
  IPR001387 Cro/C1-type, helix-turn-helix domain [cd00093] (7-63)
  IPR006683 Thioesterase domain [PF03061] (86-159)
  IPR010982 Lambda repressor-like, DNA-binding domain superfamily [G3DSA:1.10.260.40] (4-67)
  IPR010982 Lambda repressor-like, DNA-binding domain superfamily [SSF47413] (7-67)
  IPR029069 HotDog domain superfamily [SSF54637] (74-188)
  IPR033120 Hotdog acyl-CoA thioesterase (ACOT)-type domain [PS51770] (68-180)
  IPR040170 Cytosolic acyl coenzyme A thioester hydrolase [PTHR11049] (75-187)

Radius of gyration: 22.22 Å; Cα contacts (8 Å, |Δi|>4): 366; chains: 1; bounding box: 54×38×57 Å